Protein AF-A0A833P981-F1 (afdb_monomer_lite)

Secondary structure (DSSP, 8-state):
---PPPGGGEEE-TT--EEEHHHHHHHHHHHHHHH-SS-HHHHHHHHHHHHHHHHHHHHHHHHHHHHHHHHHHHHHHHHHHHHHTSPPHHHHHHHHHHHHHHHHHHHHHHHHHHHHHHHHHHHHHHHHHHHHHHHHHHHHHHHHH--PPPSSSS-EEEETTEEEE------EEEEE-TTS-EEEEEPPTTSEEEEE-TTS-EEEEEP---

Organism: Acinetobacter bereziniae (NCBI:txid106648)

Foldseek 3Di:
DPPPDPQLQWDQDPVRDIDGLVVVLVVQLVVLVVVPPDDDVVSVVSNVVSVVVSVVSSVVSVVVVVVVVVVVVVVVVVVVVVVVPDDDPVNVVVVVVVVVVVVVVVVVVVVVVVVVVVVVVVVVVVVVVVVVVVVVVVVVCVVLQPDDAPPDPFDWDDDPSDTDTDDDDFDWDWDQDPVRDTDTFTADPQRWGWDADPVRDIDTDHDDDD

Structure (mmCIF, N/CA/C/O backbone):
data_AF-A0A833P981-F1
#
_entry.id   AF-A0A833P981-F1
#
loop_
_atom_site.group_PDB
_atom_site.id
_atom_site.type_symbol
_atom_site.label_atom_id
_atom_site.label_alt_id
_atom_site.label_comp_id
_atom_site.label_asym_id
_atom_site.label_entity_id
_atom_site.label_seq_id
_atom_site.pdbx_PDB_ins_code
_atom_site.Cartn_x
_atom_site.Cartn_y
_atom_site.Cartn_z
_atom_site.occupancy
_atom_site.B_iso_or_equiv
_atom_site.auth_seq_id
_atom_site.auth_comp_id
_atom_site.auth_asym_id
_atom_site.auth_atom_id
_atom_site.pdbx_PDB_model_num
ATOM 1 N N . MET A 1 1 ? -46.637 -11.869 45.171 1.00 33.19 1 MET A N 1
ATOM 2 C CA . MET A 1 1 ? -45.780 -10.766 45.649 1.00 33.19 1 MET A CA 1
ATOM 3 C C . MET A 1 1 ? -44.979 -11.290 46.827 1.00 33.19 1 MET A C 1
ATOM 5 O O . MET A 1 1 ? -45.451 -11.247 47.954 1.00 33.19 1 MET A O 1
ATOM 9 N N . THR A 1 2 ? -43.825 -11.894 46.568 1.00 33.88 2 THR A N 1
ATOM 10 C CA . THR A 1 2 ? -42.856 -12.225 47.614 1.00 33.88 2 THR A CA 1
ATOM 11 C C . THR A 1 2 ? -42.210 -10.911 48.027 1.00 33.88 2 THR A C 1
ATOM 13 O O . THR A 1 2 ? -41.453 -10.328 47.255 1.00 33.88 2 THR A O 1
ATOM 16 N N . GLN A 1 3 ? -42.578 -10.382 49.195 1.00 48.59 3 GLN A N 1
ATOM 17 C CA . GLN A 1 3 ? -41.813 -9.295 49.794 1.00 48.59 3 GLN A CA 1
ATOM 18 C C . GLN A 1 3 ? -40.425 -9.864 50.098 1.00 48.59 3 GLN A C 1
ATOM 20 O O . GLN A 1 3 ? -40.262 -10.653 51.026 1.00 48.59 3 GLN A O 1
ATOM 25 N N . GLY A 1 4 ? -39.463 -9.563 49.225 1.00 58.12 4 GLY A N 1
ATOM 26 C CA . GLY A 1 4 ? -38.064 -9.899 49.444 1.00 58.12 4 GLY A CA 1
ATOM 27 C C . GLY A 1 4 ? -37.569 -9.229 50.721 1.00 58.12 4 GLY A C 1
ATOM 28 O O . GLY A 1 4 ? -38.070 -8.174 51.115 1.00 58.12 4 GLY A O 1
ATOM 29 N N . ILE A 1 5 ? -36.599 -9.860 51.375 1.00 60.50 5 ILE A N 1
ATOM 30 C CA . ILE A 1 5 ? -35.932 -9.288 52.543 1.00 60.50 5 ILE A CA 1
ATOM 31 C C . ILE A 1 5 ? -35.352 -7.921 52.126 1.00 60.50 5 ILE A C 1
ATOM 33 O O . ILE A 1 5 ? -34.651 -7.862 51.113 1.00 60.50 5 ILE A O 1
ATOM 37 N N . PRO A 1 6 ? -35.653 -6.821 52.841 1.00 65.12 6 PRO A N 1
ATOM 38 C CA . PRO A 1 6 ? -35.139 -5.499 52.496 1.00 65.12 6 PRO A CA 1
ATOM 39 C C . PRO A 1 6 ? -33.610 -5.495 52.465 1.00 65.12 6 PRO A C 1
ATOM 41 O O . PRO A 1 6 ? -32.983 -6.030 53.373 1.00 65.12 6 PRO A O 1
ATOM 44 N N . SER A 1 7 ? -32.998 -4.829 51.485 1.00 65.19 7 SER A N 1
ATOM 45 C CA . SER A 1 7 ? -31.536 -4.805 51.306 1.00 65.19 7 SER A CA 1
ATOM 46 C C . SER A 1 7 ? -30.772 -4.293 52.534 1.00 65.19 7 SER A C 1
ATOM 48 O O . SER A 1 7 ? -29.635 -4.689 52.756 1.00 65.19 7 SER A O 1
ATOM 50 N N . ARG A 1 8 ? -31.397 -3.452 53.373 1.00 64.62 8 ARG A N 1
ATOM 51 C CA . ARG A 1 8 ? -30.799 -2.984 54.641 1.00 64.62 8 ARG A CA 1
ATOM 52 C C . ARG A 1 8 ? -30.647 -4.095 55.691 1.00 64.62 8 ARG A C 1
ATOM 54 O O . ARG A 1 8 ? -29.887 -3.925 56.632 1.00 64.62 8 ARG A O 1
ATOM 61 N N . ASP A 1 9 ? -31.427 -5.169 55.573 1.00 69.44 9 ASP A N 1
ATOM 62 C CA . ASP A 1 9 ? -31.483 -6.267 56.540 1.00 69.44 9 ASP A CA 1
ATOM 63 C C . ASP A 1 9 ? -30.535 -7.415 56.122 1.00 69.44 9 ASP A C 1
ATOM 65 O O . ASP A 1 9 ? -30.514 -8.463 56.769 1.00 69.44 9 ASP A O 1
ATOM 69 N N . ILE A 1 10 ? -29.763 -7.241 55.040 1.00 74.56 10 ILE A N 1
ATOM 70 C CA . ILE A 1 10 ? -28.843 -8.234 54.474 1.00 74.56 10 ILE A CA 1
ATOM 71 C C . ILE A 1 10 ? -27.406 -7.736 54.637 1.00 74.56 10 ILE A C 1
ATOM 73 O O . ILE A 1 10 ? -27.075 -6.620 54.249 1.00 74.56 10 ILE A O 1
ATOM 77 N N . LEU A 1 11 ? -26.554 -8.597 55.185 1.00 76.25 11 LEU A N 1
ATOM 78 C CA . LEU A 1 11 ? -25.105 -8.442 55.220 1.00 76.25 11 LEU A CA 1
ATOM 79 C C . LEU A 1 11 ? -24.497 -9.365 54.167 1.00 76.25 11 LEU A C 1
ATOM 81 O O . LEU A 1 11 ? -24.870 -10.538 54.088 1.00 76.25 11 LEU A O 1
ATOM 85 N N . VAL A 1 12 ? -23.562 -8.842 53.379 1.00 74.12 12 VAL A N 1
ATOM 86 C CA . VAL A 1 12 ? -22.801 -9.621 52.398 1.00 74.12 12 VAL A CA 1
ATOM 87 C C . VAL A 1 12 ? -21.343 -9.629 52.828 1.00 74.12 12 VAL A C 1
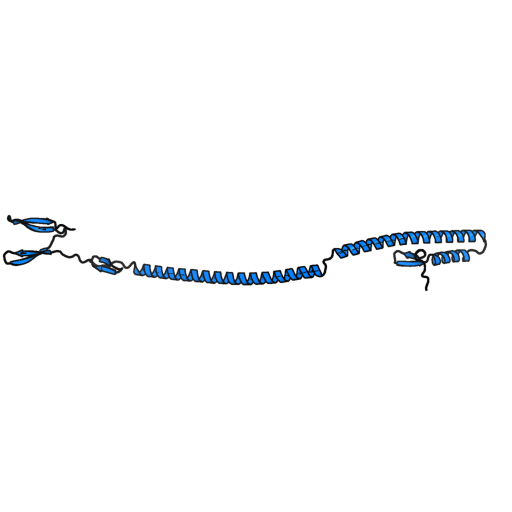ATOM 89 O O . VAL A 1 12 ? -20.738 -8.569 52.993 1.00 74.12 12 VAL A O 1
ATOM 92 N N . ASP A 1 13 ? -20.785 -10.815 53.064 1.00 72.31 13 ASP A N 1
ATOM 93 C CA . ASP A 1 13 ? -19.378 -10.943 53.435 1.00 72.31 13 ASP A CA 1
ATOM 94 C C . ASP A 1 13 ? -18.441 -10.783 52.219 1.00 72.31 13 ASP A C 1
ATOM 96 O O . ASP A 1 13 ? -18.862 -10.717 51.063 1.00 72.31 13 ASP A O 1
ATOM 100 N N . LYS A 1 14 ? -17.130 -10.760 52.479 1.00 68.94 14 LYS A N 1
ATOM 101 C CA . LYS A 1 14 ? -16.086 -10.614 51.446 1.00 68.94 14 LYS A CA 1
ATOM 102 C C . LYS A 1 14 ? -16.052 -11.767 50.431 1.00 68.94 14 LYS A C 1
ATOM 104 O O . LYS A 1 14 ? -15.428 -11.630 49.385 1.00 68.94 14 LYS A O 1
ATOM 109 N N . ASN A 1 15 ? -16.692 -12.891 50.747 1.00 76.31 15 ASN A N 1
ATOM 110 C CA . ASN A 1 15 ? -16.795 -14.078 49.905 1.00 76.31 15 ASN A CA 1
ATOM 111 C C . ASN A 1 15 ? -18.153 -14.153 49.178 1.00 76.31 15 ASN A C 1
ATOM 113 O O . ASN A 1 15 ? -18.419 -15.136 48.486 1.00 76.31 15 ASN A O 1
ATOM 117 N N . GLY A 1 16 ? -19.018 -13.143 49.333 1.00 69.19 16 GLY A N 1
ATOM 118 C CA . GLY A 1 16 ? -20.346 -13.084 48.725 1.00 69.19 16 GLY A CA 1
ATOM 119 C C . GLY A 1 16 ? -21.435 -13.857 49.477 1.00 69.19 16 GLY A C 1
ATOM 120 O O . GLY A 1 16 ? -22.526 -14.042 48.938 1.00 69.19 16 GLY A O 1
ATOM 121 N N . GLN A 1 17 ? -21.182 -14.326 50.702 1.00 79.25 17 GLN A N 1
ATOM 122 C CA . GLN A 1 17 ? -22.201 -14.991 51.512 1.00 79.25 17 GLN A CA 1
ATOM 123 C C . GLN A 1 17 ? -23.191 -13.973 52.077 1.00 79.25 17 GLN A C 1
ATOM 125 O O . GLN A 1 17 ? -22.808 -13.021 52.755 1.00 79.25 17 GLN A O 1
ATOM 130 N N . MET A 1 18 ? -24.480 -14.206 51.821 1.00 75.38 18 MET A N 1
ATOM 131 C CA . MET A 1 18 ? -25.571 -13.373 52.323 1.00 75.38 18 MET A CA 1
ATOM 132 C C . MET A 1 18 ? -26.085 -13.908 53.657 1.00 75.38 18 MET A C 1
ATOM 134 O O . MET A 1 18 ? -26.552 -15.043 53.739 1.00 75.38 18 MET A O 1
ATOM 138 N N . THR A 1 19 ? -26.058 -13.071 54.690 1.00 79.62 19 THR A N 1
ATOM 139 C CA . THR A 1 19 ? -26.657 -13.362 55.998 1.00 79.62 19 THR A CA 1
ATOM 140 C C . THR A 1 19 ? -27.680 -12.291 56.339 1.00 79.62 19 THR A C 1
ATOM 142 O O . THR A 1 19 ? -27.434 -11.101 56.163 1.00 79.62 19 THR A O 1
ATOM 145 N N . THR A 1 20 ? -28.847 -12.692 56.835 1.00 81.88 20 THR A N 1
ATOM 146 C CA . THR A 1 20 ? -29.885 -11.739 57.242 1.00 81.88 20 THR A CA 1
ATOM 147 C C . THR A 1 20 ? -29.681 -11.319 58.694 1.00 81.88 20 THR A C 1
ATOM 149 O O . THR A 1 20 ? -29.527 -12.168 59.570 1.00 81.88 20 THR A O 1
ATOM 152 N N . ILE A 1 21 ? -29.765 -10.021 58.980 1.00 81.56 21 ILE A N 1
ATOM 153 C CA . ILE A 1 21 ? -29.665 -9.466 60.340 1.00 81.56 21 ILE A CA 1
ATOM 154 C C . ILE A 1 21 ? -30.724 -10.084 61.269 1.00 81.56 21 ILE A C 1
ATOM 156 O O . ILE A 1 21 ? -30.442 -10.342 62.437 1.00 81.56 21 ILE A O 1
ATOM 160 N N . TRP A 1 22 ? -31.903 -10.434 60.740 1.00 75.69 22 TRP A N 1
ATOM 161 C CA . TRP A 1 22 ? -32.933 -11.186 61.466 1.00 75.69 22 TRP A CA 1
ATOM 162 C C . TRP A 1 22 ? -32.463 -12.563 61.947 1.00 75.69 22 TRP A C 1
ATOM 164 O O . TRP A 1 22 ? -32.765 -12.932 63.077 1.00 75.69 22 TRP A O 1
ATOM 174 N N . LEU A 1 23 ? -31.703 -13.310 61.138 1.00 79.62 23 LEU A N 1
ATOM 175 C CA . LEU A 1 23 ? -31.160 -14.613 61.546 1.00 79.62 23 LEU A CA 1
ATOM 176 C C . LEU A 1 23 ? -30.177 -14.453 62.712 1.00 79.62 23 LEU A C 1
ATOM 178 O O . LEU A 1 23 ? -30.270 -15.195 63.686 1.00 79.62 23 LEU A O 1
ATOM 182 N N . ILE A 1 24 ? -29.311 -13.436 62.655 1.00 80.31 24 ILE A N 1
ATOM 183 C CA . ILE A 1 24 ? -28.360 -13.110 63.730 1.00 80.31 24 ILE A CA 1
ATOM 184 C C . ILE A 1 24 ? -29.109 -12.699 65.007 1.00 80.31 24 ILE A C 1
ATOM 186 O O . ILE A 1 24 ? -28.803 -13.176 66.099 1.00 80.31 24 ILE A O 1
ATOM 190 N N . PHE A 1 25 ? -30.130 -11.849 64.877 1.00 82.06 25 PHE A N 1
ATOM 191 C CA . PHE A 1 25 ? -30.972 -11.409 65.989 1.00 82.06 25 PHE A CA 1
ATOM 192 C C . PHE A 1 25 ? -31.698 -12.579 66.669 1.00 82.06 25 PHE A C 1
ATOM 194 O O . PHE A 1 25 ? -31.633 -12.713 67.890 1.00 82.06 25 PHE A O 1
ATOM 201 N N . PHE A 1 26 ? -32.351 -13.456 65.897 1.00 78.44 26 PHE A N 1
ATOM 202 C CA . PHE A 1 26 ? -33.055 -14.618 66.446 1.00 78.44 26 PHE A CA 1
ATOM 203 C C . PHE A 1 26 ? -32.107 -15.645 67.067 1.00 78.44 26 PHE A C 1
ATOM 205 O O . PHE A 1 26 ? -32.456 -16.241 68.083 1.00 78.44 26 PHE A O 1
ATOM 212 N N . GLN A 1 27 ? -30.907 -15.825 66.513 1.00 78.81 27 GLN A N 1
ATOM 213 C CA . GLN A 1 27 ? -29.896 -16.710 67.086 1.00 78.81 27 GLN A CA 1
ATOM 214 C C . GLN A 1 27 ? -29.425 -16.219 68.464 1.00 78.81 27 GLN A C 1
ATOM 216 O O . GLN A 1 27 ? -29.381 -17.011 69.405 1.00 78.81 27 GLN A O 1
ATOM 221 N N . HIS A 1 28 ? -29.154 -14.918 68.610 1.00 80.44 28 HIS A N 1
ATOM 222 C CA . HIS A 1 28 ? -28.794 -14.325 69.903 1.00 80.44 28 HIS A CA 1
ATOM 223 C C . HIS A 1 28 ? -29.966 -14.297 70.895 1.00 80.44 28 HIS A C 1
ATOM 225 O O . HIS A 1 28 ? -29.784 -14.527 72.089 1.00 80.44 28 HIS A O 1
ATOM 231 N N . LEU A 1 29 ? -31.193 -14.054 70.426 1.00 79.00 29 LEU A N 1
ATOM 232 C CA . LEU A 1 29 ? -32.381 -14.165 71.276 1.00 79.00 29 LEU A CA 1
ATOM 233 C C . LEU A 1 29 ? -32.566 -15.584 71.816 1.00 79.00 29 LEU A C 1
ATOM 235 O O . LEU A 1 29 ? -32.900 -15.758 72.987 1.00 79.00 29 LEU A O 1
ATOM 239 N N . TYR A 1 30 ? -32.358 -16.592 70.968 1.00 76.38 30 TYR A N 1
ATOM 240 C CA . TYR A 1 30 ? -32.499 -17.988 71.356 1.00 76.38 30 TYR A CA 1
ATOM 241 C C . TYR A 1 30 ? -31.456 -18.396 72.404 1.00 76.38 30 TYR A C 1
ATOM 243 O O . TYR A 1 30 ? -31.816 -19.086 73.354 1.00 76.38 30 TYR A O 1
ATOM 251 N N . SER A 1 31 ? -30.207 -17.922 72.290 1.00 74.31 31 SER A N 1
ATOM 252 C CA . SER A 1 31 ? -29.178 -18.183 73.309 1.00 74.31 31 SER A CA 1
ATOM 253 C C . SER A 1 31 ? -29.513 -17.540 74.658 1.00 74.31 31 SER A C 1
ATOM 255 O O . SER A 1 31 ? -29.357 -18.168 75.699 1.00 74.31 31 SER A O 1
ATOM 257 N N . VAL A 1 32 ? -30.054 -16.316 74.657 1.00 76.69 32 VAL A N 1
ATOM 258 C CA . VAL A 1 32 ? -30.514 -15.665 75.898 1.00 76.69 32 VAL A CA 1
ATOM 259 C C . VAL A 1 32 ? -31.691 -16.418 76.516 1.00 76.69 32 VAL A C 1
ATOM 261 O O . VAL A 1 32 ? -31.736 -16.611 77.730 1.00 76.69 32 VAL A O 1
ATOM 264 N N . TYR A 1 33 ? -32.633 -16.888 75.695 1.00 69.12 33 TYR A N 1
ATOM 265 C CA . TYR A 1 33 ? -33.764 -17.679 76.172 1.00 69.12 33 TYR A CA 1
ATOM 266 C C . TYR A 1 33 ? -33.314 -19.012 76.791 1.00 69.12 33 TYR A C 1
ATOM 268 O O . TYR A 1 33 ? -33.783 -19.352 77.878 1.00 69.12 33 TYR A O 1
ATOM 276 N N . SER A 1 34 ? -32.373 -19.731 76.164 1.00 65.81 34 SER A N 1
ATOM 277 C CA . SER A 1 34 ? -31.853 -21.000 76.697 1.00 65.81 34 SER A CA 1
ATOM 278 C C . SER A 1 34 ? -31.117 -20.853 78.032 1.00 65.81 34 SER A C 1
ATOM 280 O O . SER A 1 34 ? -31.143 -21.786 78.833 1.00 65.81 34 SER A O 1
ATOM 282 N N . ASP A 1 35 ? -30.529 -19.685 78.302 1.00 66.56 35 ASP A N 1
ATOM 283 C CA . ASP A 1 35 ? -29.768 -19.412 79.530 1.00 66.56 35 ASP A CA 1
ATOM 284 C C . ASP A 1 35 ? -30.644 -18.839 80.674 1.00 66.56 35 ASP A C 1
ATOM 286 O O . ASP A 1 35 ? -30.259 -18.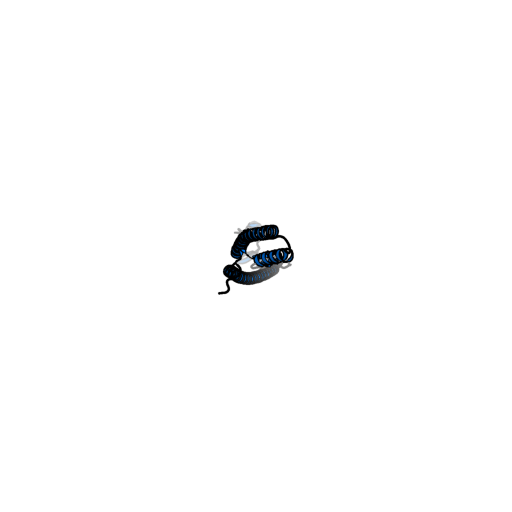855 81.847 1.00 66.56 35 ASP A O 1
ATOM 290 N N . SER A 1 36 ? -31.859 -18.364 80.371 1.00 60.12 36 SER A N 1
ATOM 291 C CA . SER A 1 36 ? -32.708 -17.540 81.257 1.00 60.12 36 SER A CA 1
ATOM 292 C C . SER A 1 36 ? -33.556 -18.287 82.306 1.00 60.12 36 SER A C 1
ATOM 294 O O . SER A 1 36 ? -34.718 -17.957 82.536 1.00 60.12 36 SER A O 1
ATOM 296 N N . SER A 1 37 ? -33.001 -19.275 83.012 1.00 56.91 37 SER A N 1
ATOM 297 C CA . SER A 1 37 ? -33.794 -20.054 83.983 1.00 56.91 37 SER A CA 1
ATOM 298 C C . SER A 1 37 ? -34.133 -19.349 85.316 1.00 56.91 37 SER A C 1
ATOM 300 O O . SER A 1 37 ? -34.933 -19.908 86.066 1.00 56.91 37 SER A O 1
ATOM 302 N N . GLN A 1 38 ? -33.582 -18.163 85.658 1.00 55.81 38 GLN A N 1
ATOM 303 C CA . GLN A 1 38 ? -33.716 -17.629 87.037 1.00 55.81 38 GLN A CA 1
ATOM 304 C C . GLN A 1 38 ? -33.846 -16.100 87.281 1.00 55.81 38 GLN A C 1
ATOM 306 O O . GLN A 1 38 ? -34.032 -15.741 88.440 1.00 55.81 38 GLN A O 1
ATOM 311 N N . ASN A 1 39 ? -33.829 -15.173 86.303 1.00 59.97 39 ASN A N 1
ATOM 312 C CA . ASN A 1 39 ? -34.018 -13.735 86.626 1.00 59.97 39 ASN A CA 1
ATOM 313 C C . ASN A 1 39 ? -34.551 -12.866 85.464 1.00 59.97 39 ASN A C 1
ATOM 315 O O . ASN A 1 39 ? -33.833 -12.555 84.519 1.00 59.97 39 ASN A O 1
ATOM 319 N N . ASN A 1 40 ? -35.800 -12.393 85.567 1.00 67.19 40 ASN A N 1
ATOM 320 C CA . ASN A 1 40 ? -36.500 -11.683 84.479 1.00 67.19 40 ASN A CA 1
ATOM 321 C C . ASN A 1 40 ? -35.920 -10.296 84.120 1.00 67.19 40 ASN A C 1
ATOM 323 O O . ASN A 1 40 ? -36.118 -9.825 83.000 1.00 67.19 40 ASN A O 1
ATOM 327 N N . ALA A 1 41 ? -35.237 -9.617 85.049 1.00 71.12 41 ALA A N 1
ATOM 328 C CA . ALA A 1 41 ? -34.689 -8.276 84.813 1.00 71.12 41 ALA A CA 1
ATOM 329 C C . ALA A 1 41 ? -33.411 -8.302 83.954 1.00 71.12 41 ALA A C 1
ATOM 331 O O . ALA A 1 41 ? -33.273 -7.497 83.032 1.00 71.12 41 ALA A O 1
ATOM 332 N N . ASP A 1 42 ? -32.522 -9.265 84.209 1.00 75.00 42 ASP A N 1
ATOM 333 C CA . ASP A 1 42 ? -31.259 -9.421 83.479 1.00 75.00 42 ASP A CA 1
ATOM 334 C C . ASP A 1 42 ? -31.508 -9.906 82.044 1.00 75.00 42 ASP A C 1
ATOM 336 O O . ASP A 1 42 ? -30.916 -9.394 81.094 1.00 75.00 42 ASP A O 1
ATOM 340 N N . THR A 1 43 ? -32.471 -10.816 81.857 1.00 74.38 43 THR A N 1
ATOM 341 C CA . THR A 1 43 ? -32.906 -11.273 80.528 1.00 74.38 43 THR A CA 1
ATOM 342 C C . THR A 1 43 ? -33.467 -10.122 79.687 1.00 74.38 43 THR A C 1
ATOM 344 O O . THR A 1 43 ? -33.139 -10.000 78.509 1.00 74.38 43 THR A O 1
ATOM 347 N N . LEU A 1 44 ? -34.266 -9.223 80.278 1.00 75.06 44 LEU A N 1
ATOM 348 C CA . LEU A 1 44 ? -34.805 -8.059 79.565 1.00 75.06 44 LEU A CA 1
ATOM 349 C C . LEU A 1 44 ? -33.700 -7.073 79.143 1.00 75.06 44 LEU A C 1
ATOM 351 O O . LEU A 1 44 ? -33.770 -6.503 78.051 1.00 75.06 44 LEU A O 1
ATOM 355 N N . ALA A 1 45 ? -32.675 -6.885 79.980 1.00 79.31 45 ALA A N 1
ATOM 356 C CA . ALA A 1 45 ? -31.519 -6.055 79.651 1.00 79.31 45 ALA A CA 1
ATOM 357 C C . ALA A 1 45 ? -30.712 -6.638 78.475 1.00 79.31 45 ALA A C 1
ATOM 359 O O . ALA A 1 45 ? -30.399 -5.905 77.536 1.00 79.31 45 ALA A O 1
ATOM 360 N N . GLN A 1 46 ? -30.470 -7.954 78.471 1.00 81.06 46 GLN A N 1
ATOM 361 C CA . GLN A 1 46 ? -29.772 -8.652 77.382 1.00 81.06 46 GLN A CA 1
ATOM 362 C C . GLN A 1 46 ? -30.553 -8.596 76.061 1.00 81.06 46 GLN A C 1
ATOM 364 O O . GLN A 1 46 ? -29.986 -8.301 75.011 1.00 81.06 46 GLN A O 1
ATOM 369 N N . ILE A 1 47 ? -31.877 -8.790 76.100 1.00 78.31 47 ILE A N 1
ATOM 370 C CA . ILE A 1 47 ? -32.743 -8.653 74.916 1.00 78.31 47 ILE A CA 1
ATOM 371 C C . ILE A 1 47 ? -32.654 -7.235 74.333 1.00 78.31 47 ILE A C 1
ATOM 373 O O . ILE A 1 47 ? -32.586 -7.062 73.113 1.00 78.31 47 ILE A O 1
ATOM 377 N N . LYS A 1 48 ? -32.630 -6.209 75.192 1.00 80.31 48 LYS A N 1
ATOM 378 C CA . LYS A 1 48 ? -32.493 -4.812 74.761 1.00 80.31 48 LYS A CA 1
ATOM 379 C C . LYS A 1 48 ? -31.132 -4.548 74.112 1.00 80.31 48 LYS A C 1
ATOM 381 O O . LYS A 1 48 ? -31.064 -3.819 73.125 1.00 80.31 48 LYS A O 1
ATOM 386 N N . GLU A 1 49 ? -30.067 -5.141 74.638 1.00 86.69 49 GLU A N 1
ATOM 387 C CA . GLU A 1 49 ? -28.727 -5.042 74.059 1.00 86.69 49 GLU A CA 1
ATOM 388 C C . GLU A 1 49 ? -28.656 -5.699 72.674 1.00 86.69 49 GLU A C 1
ATOM 390 O O . GLU A 1 49 ? -28.202 -5.063 71.724 1.00 86.69 49 GLU A O 1
ATOM 395 N N . ILE A 1 50 ? -29.213 -6.903 72.522 1.00 82.94 50 ILE A N 1
ATOM 396 C CA . ILE A 1 50 ? -29.298 -7.610 71.235 1.00 82.94 50 ILE A CA 1
ATOM 397 C C . ILE A 1 50 ? -30.096 -6.797 70.205 1.00 82.94 50 ILE A C 1
ATOM 399 O O . ILE A 1 50 ? -29.693 -6.688 69.045 1.00 82.94 50 ILE A O 1
ATOM 403 N N . ALA A 1 51 ? -31.209 -6.182 70.615 1.00 77.06 51 ALA A N 1
ATOM 404 C CA . ALA A 1 51 ? -31.996 -5.315 69.738 1.00 77.06 51 ALA A CA 1
ATOM 405 C C . ALA A 1 51 ? -31.209 -4.070 69.295 1.00 77.06 51 ALA A C 1
ATOM 407 O O . ALA A 1 51 ? -31.242 -3.707 68.119 1.00 77.06 51 ALA A O 1
ATOM 408 N N . ASN A 1 52 ? -30.460 -3.442 70.206 1.00 84.62 52 ASN A N 1
ATOM 409 C CA . ASN A 1 52 ? -29.603 -2.304 69.870 1.00 84.62 52 ASN A CA 1
ATOM 410 C C . ASN A 1 52 ? -28.481 -2.707 68.900 1.00 84.62 52 ASN A C 1
ATOM 412 O O . ASN A 1 52 ? -28.243 -2.002 67.922 1.00 84.62 52 ASN A O 1
ATOM 416 N N . GLN A 1 53 ? -27.838 -3.857 69.122 1.00 87.94 53 GLN A N 1
ATOM 417 C CA . GLN A 1 53 ? -26.816 -4.394 68.217 1.00 87.94 53 GLN A CA 1
ATOM 418 C C . GLN A 1 53 ? -27.387 -4.671 66.820 1.00 87.94 53 GLN A C 1
ATOM 420 O O . GLN A 1 53 ? -26.768 -4.310 65.821 1.00 87.94 53 GLN A O 1
ATOM 425 N N . ALA A 1 54 ? -28.589 -5.250 66.729 1.00 79.94 54 ALA A N 1
ATOM 426 C CA . ALA A 1 54 ? -29.258 -5.486 65.450 1.00 79.94 54 ALA A CA 1
ATOM 427 C C . ALA A 1 54 ? -29.570 -4.184 64.691 1.00 79.94 54 ALA A C 1
ATOM 429 O O . ALA A 1 54 ? -29.395 -4.126 63.473 1.00 79.94 54 ALA A O 1
ATOM 430 N N . ILE A 1 55 ? -29.981 -3.125 65.398 1.00 84.12 55 ILE A N 1
ATOM 431 C CA . ILE A 1 55 ? -30.225 -1.805 64.797 1.00 84.12 55 ILE A CA 1
ATOM 432 C C . ILE A 1 55 ? -28.927 -1.191 64.262 1.00 84.12 55 ILE A C 1
ATOM 434 O O . ILE A 1 55 ? -28.925 -0.657 63.151 1.00 84.12 55 ILE A O 1
ATOM 438 N N . GLU A 1 56 ? -27.827 -1.274 65.012 1.00 88.31 56 GLU A N 1
ATOM 439 C CA . GLU A 1 56 ? -26.531 -0.764 64.550 1.00 88.31 56 GLU A CA 1
ATOM 440 C C . GLU A 1 56 ? -25.997 -1.553 63.350 1.00 88.31 56 GLU A C 1
ATOM 442 O O . GLU A 1 56 ? -25.574 -0.945 62.367 1.00 88.31 56 GLU A O 1
ATOM 447 N N . MET A 1 57 ? -26.132 -2.885 63.346 1.00 86.19 57 MET A N 1
ATOM 448 C CA . MET A 1 57 ? -25.797 -3.703 62.173 1.00 86.19 57 MET A CA 1
ATOM 449 C C . MET A 1 57 ? -26.616 -3.302 60.939 1.00 86.19 57 MET A C 1
ATOM 451 O O . MET A 1 57 ? -26.058 -3.192 59.851 1.00 86.19 57 MET A O 1
ATOM 455 N N . ALA A 1 58 ? -27.914 -3.019 61.091 1.00 81.56 58 ALA A N 1
ATOM 456 C CA . ALA A 1 58 ? -28.757 -2.558 59.984 1.00 81.56 58 ALA A CA 1
ATOM 457 C C . ALA A 1 58 ? -28.359 -1.165 59.465 1.00 81.56 58 ALA A C 1
ATOM 459 O O . ALA A 1 58 ? -28.429 -0.901 58.262 1.00 81.56 58 ALA A O 1
ATOM 460 N N . ARG A 1 59 ? -27.921 -0.258 60.350 1.00 86.25 59 ARG A N 1
ATOM 461 C CA . ARG A 1 59 ? -27.384 1.052 59.944 1.00 86.25 59 ARG A CA 1
ATOM 462 C C . ARG A 1 59 ? -26.071 0.908 59.189 1.00 86.25 59 ARG A C 1
ATOM 464 O O . ARG A 1 59 ? -25.907 1.546 58.153 1.00 86.25 59 ARG A O 1
ATOM 471 N N . GLN A 1 60 ? -25.169 0.067 59.685 1.00 88.25 60 GLN A N 1
ATOM 472 C CA . GLN A 1 60 ? -23.891 -0.189 59.036 1.00 88.25 60 GLN A CA 1
ATOM 473 C C . GLN A 1 60 ? -24.089 -0.832 57.660 1.00 88.25 60 GLN A C 1
ATOM 475 O O . GLN A 1 60 ? -23.591 -0.297 56.677 1.00 88.25 60 GLN A O 1
ATOM 480 N N . ALA A 1 61 ? -24.925 -1.871 57.564 1.00 83.19 61 ALA A N 1
ATOM 481 C CA . ALA A 1 61 ? -25.278 -2.510 56.296 1.00 83.19 61 ALA A CA 1
ATOM 482 C C . ALA A 1 61 ? -25.840 -1.508 55.279 1.00 83.19 61 ALA A C 1
ATOM 484 O O . ALA A 1 61 ? -25.503 -1.544 54.098 1.00 83.19 61 ALA A O 1
ATOM 485 N N . LYS A 1 62 ? -26.685 -0.573 55.732 1.00 86.19 62 LYS A N 1
ATOM 486 C CA . LYS A 1 62 ? -27.206 0.492 54.873 1.00 86.19 62 LYS A CA 1
ATOM 487 C C . LYS A 1 62 ? -26.087 1.399 54.344 1.00 86.19 62 LYS A C 1
ATOM 489 O O . LYS A 1 62 ? -26.055 1.656 53.145 1.00 86.19 62 LYS A O 1
ATOM 494 N N . ASN A 1 63 ? -25.198 1.876 55.213 1.00 87.81 63 ASN A N 1
ATOM 495 C CA . ASN A 1 63 ? -24.100 2.760 54.814 1.00 87.81 63 ASN A CA 1
ATOM 496 C C . ASN A 1 63 ? -23.120 2.056 53.863 1.00 87.81 63 ASN A C 1
ATOM 498 O O . ASN A 1 63 ? -22.699 2.650 52.873 1.00 87.81 63 ASN A O 1
ATOM 502 N N . ASP A 1 64 ? -22.801 0.790 54.136 1.00 86.31 64 ASP A N 1
ATOM 503 C CA . ASP A 1 64 ? -21.914 -0.022 53.301 1.00 86.31 64 ASP A CA 1
ATOM 504 C C . ASP A 1 64 ? -22.538 -0.264 51.920 1.00 86.31 64 ASP A C 1
ATOM 506 O O . ASP A 1 64 ? -21.868 -0.084 50.906 1.00 86.31 64 ASP A O 1
ATOM 510 N N . ASN A 1 65 ? -23.840 -0.564 51.855 1.00 85.31 65 ASN A N 1
ATOM 511 C CA . ASN A 1 65 ? -24.566 -0.690 50.588 1.00 85.31 65 ASN A CA 1
ATOM 512 C C . ASN A 1 65 ? -24.582 0.629 49.794 1.00 85.31 65 ASN A C 1
ATOM 514 O O . ASN A 1 65 ? -24.405 0.620 48.578 1.00 85.31 65 ASN A O 1
ATOM 518 N N . GLU A 1 66 ? -24.777 1.774 50.457 1.00 88.19 66 GLU A N 1
ATOM 519 C CA . GLU A 1 66 ? -24.707 3.088 49.803 1.00 88.19 66 GLU A CA 1
ATOM 520 C C . GLU A 1 66 ? -23.294 3.395 49.273 1.00 88.19 66 GLU A C 1
ATOM 522 O O . GLU A 1 66 ? -23.155 4.006 48.212 1.00 88.19 66 GLU A O 1
ATOM 527 N N . ALA A 1 67 ? -22.243 2.970 49.981 1.00 88.81 67 ALA A N 1
ATOM 528 C CA . ALA A 1 67 ? -20.860 3.108 49.529 1.00 88.81 67 ALA A CA 1
ATOM 529 C C . ALA A 1 67 ? -20.555 2.191 48.333 1.00 88.81 67 ALA A C 1
ATOM 531 O O . ALA A 1 67 ? -20.033 2.663 47.324 1.00 88.81 67 ALA A O 1
ATOM 532 N N . GLN A 1 68 ? -20.953 0.919 48.404 1.00 87.25 68 GLN A N 1
ATOM 533 C CA . GLN A 1 68 ? -20.807 -0.044 47.308 1.00 87.25 68 GLN A CA 1
ATOM 534 C C . GLN A 1 68 ? -21.548 0.408 46.049 1.00 87.25 68 GLN A C 1
ATOM 536 O O . GLN A 1 68 ? -21.013 0.290 44.950 1.00 87.25 68 GLN A O 1
ATOM 541 N N . GLN A 1 69 ? -22.746 0.986 46.187 1.00 88.50 69 GLN A N 1
ATOM 542 C CA . GLN A 1 69 ? -23.476 1.520 45.039 1.00 88.50 69 GLN A CA 1
ATOM 543 C C . GLN A 1 69 ? -22.693 2.641 44.342 1.00 88.50 69 GLN A C 1
ATOM 545 O O . GLN A 1 69 ? -22.605 2.647 43.118 1.00 88.50 69 GLN A O 1
ATOM 550 N N . LYS A 1 70 ? -22.052 3.540 45.100 1.00 93.75 70 LYS A N 1
ATOM 551 C CA . LYS A 1 70 ? -21.196 4.588 44.517 1.00 93.75 70 LYS A CA 1
ATOM 552 C C . LYS A 1 70 ? -19.983 4.015 43.786 1.00 93.75 70 LYS A C 1
ATOM 554 O O . LYS A 1 70 ? -19.588 4.558 42.759 1.00 93.75 70 LYS A O 1
ATOM 559 N N . GLU A 1 71 ? -19.383 2.944 44.303 1.00 92.88 71 GLU A N 1
ATOM 560 C CA . GLU A 1 71 ? -18.278 2.256 43.623 1.00 92.88 71 GLU A CA 1
ATOM 561 C C . GLU A 1 71 ? -18.740 1.590 42.320 1.00 92.88 71 GLU A C 1
ATOM 563 O O . GLU A 1 71 ? -18.053 1.699 41.305 1.00 92.88 71 GLU A O 1
ATOM 568 N N . ILE A 1 72 ? -19.920 0.959 42.320 1.00 91.25 72 ILE A N 1
ATOM 569 C CA . ILE A 1 72 ? -20.537 0.380 41.118 1.00 91.25 72 ILE A CA 1
ATOM 570 C C . ILE A 1 72 ? -20.791 1.465 40.068 1.00 91.25 72 ILE A C 1
ATOM 572 O O . ILE A 1 72 ? -20.433 1.272 38.906 1.00 91.25 72 ILE A O 1
ATOM 576 N N . ASP A 1 73 ? -21.353 2.605 40.469 1.00 94.88 73 ASP A N 1
ATOM 577 C CA . ASP A 1 73 ? -21.624 3.724 39.563 1.00 94.88 73 ASP A CA 1
ATOM 578 C C . ASP A 1 73 ? -20.314 4.272 38.961 1.00 94.88 73 ASP A C 1
ATOM 580 O O . ASP A 1 73 ? -20.211 4.468 37.750 1.00 94.88 73 ASP A O 1
ATOM 584 N N . ALA A 1 74 ? -19.263 4.423 39.776 1.00 95.19 74 ALA A N 1
ATOM 585 C CA . ALA A 1 74 ? -17.948 4.862 39.305 1.00 95.19 74 ALA A CA 1
ATOM 586 C C . ALA A 1 74 ? -17.300 3.863 38.328 1.00 95.19 74 ALA A C 1
ATOM 588 O O . ALA A 1 74 ? -16.715 4.267 37.320 1.00 95.19 74 ALA A O 1
ATOM 589 N N . LEU A 1 75 ? -17.403 2.557 38.598 1.00 94.69 75 LEU A N 1
ATOM 590 C CA . LEU A 1 75 ? -16.931 1.513 37.685 1.00 94.69 75 LEU A CA 1
ATOM 591 C C . LEU A 1 75 ? -17.720 1.521 36.373 1.00 94.69 75 LEU A C 1
ATOM 593 O O . LEU A 1 75 ? -17.130 1.375 35.303 1.00 94.69 75 LEU A O 1
ATOM 597 N N . TYR A 1 76 ? -19.035 1.725 36.437 1.00 93.00 76 TYR A N 1
ATOM 598 C CA . TYR A 1 76 ? -19.886 1.826 35.257 1.00 93.00 76 TYR A CA 1
ATOM 599 C C . TYR A 1 76 ? -19.484 3.008 34.364 1.00 93.00 76 TYR A C 1
ATOM 601 O O . TYR A 1 76 ? -19.345 2.845 33.147 1.00 93.00 76 TYR A O 1
ATOM 609 N N . ASP A 1 77 ? -19.206 4.169 34.959 1.00 92.19 77 ASP A N 1
ATOM 610 C CA . ASP A 1 77 ? -18.706 5.341 34.237 1.00 92.19 77 ASP A CA 1
ATOM 611 C C . ASP A 1 77 ? -17.329 5.082 33.611 1.00 92.19 77 ASP A C 1
ATOM 613 O O . ASP A 1 77 ? -17.090 5.445 32.456 1.00 92.19 77 ASP A O 1
ATOM 617 N N . GLN A 1 78 ? -16.418 4.419 34.331 1.00 91.88 78 GLN A N 1
ATOM 618 C CA . GLN A 1 78 ? -15.107 4.040 33.793 1.00 91.88 78 GLN A CA 1
ATOM 619 C C . GLN A 1 78 ? -15.232 3.088 32.599 1.00 91.88 78 GLN A C 1
ATOM 621 O O . GLN A 1 78 ? -14.582 3.308 31.576 1.00 91.88 78 GLN A O 1
ATOM 626 N N . ILE A 1 79 ? -16.087 2.067 32.699 1.00 87.88 79 ILE A N 1
ATOM 627 C CA . ILE A 1 79 ? -16.343 1.102 31.621 1.00 87.88 79 ILE A CA 1
ATOM 628 C C . ILE A 1 79 ? -16.958 1.808 30.410 1.00 87.88 79 ILE A C 1
ATOM 630 O O . ILE A 1 79 ? -16.512 1.595 29.283 1.00 87.88 79 ILE A O 1
ATOM 634 N N . THR A 1 80 ? -17.939 2.682 30.630 1.00 85.94 80 THR A N 1
ATOM 635 C CA . THR A 1 80 ? -18.619 3.417 29.556 1.00 85.94 80 THR A CA 1
ATOM 636 C C . THR A 1 80 ? -17.657 4.362 28.836 1.00 85.94 80 THR A C 1
ATOM 638 O O . THR A 1 80 ? -17.579 4.359 27.607 1.00 85.94 80 THR A O 1
ATOM 641 N N . ASN A 1 81 ? -16.857 5.125 29.584 1.00 83.50 81 ASN A N 1
ATOM 642 C CA . ASN A 1 81 ? -15.862 6.029 29.009 1.00 83.50 81 ASN A CA 1
ATOM 643 C C . ASN A 1 81 ? -14.745 5.276 28.275 1.00 83.50 81 ASN A C 1
ATOM 645 O O . ASN A 1 81 ? -14.330 5.702 27.199 1.00 83.50 81 ASN A O 1
ATOM 649 N N . ALA A 1 82 ? -14.285 4.140 28.808 1.00 81.75 82 ALA A N 1
ATOM 650 C CA . ALA A 1 82 ? -13.337 3.276 28.110 1.00 81.75 82 ALA A CA 1
ATOM 651 C C . ALA A 1 82 ? -13.942 2.714 26.814 1.00 81.75 82 ALA A C 1
ATOM 653 O O . ALA A 1 82 ? -13.268 2.694 25.786 1.00 81.75 82 ALA A O 1
ATOM 654 N N . SER A 1 83 ? -15.224 2.331 26.839 1.00 79.88 83 SER A N 1
ATOM 655 C CA . SER A 1 83 ? -15.931 1.809 25.669 1.00 79.88 83 SER A CA 1
ATOM 656 C C . SER A 1 83 ? -16.021 2.823 24.525 1.00 79.88 83 SER A C 1
ATOM 658 O O . SER A 1 83 ? -15.908 2.440 23.363 1.00 79.88 83 SER A O 1
ATOM 660 N N . ASN A 1 84 ? -16.192 4.109 24.842 1.00 77.75 84 ASN A N 1
ATOM 661 C CA . ASN A 1 84 ? -16.269 5.189 23.851 1.00 77.75 84 ASN A CA 1
ATOM 662 C C . ASN A 1 84 ? -14.933 5.469 23.143 1.00 77.75 84 ASN A C 1
ATOM 664 O O . ASN A 1 84 ? -14.923 6.103 22.092 1.00 77.75 84 ASN A O 1
ATOM 668 N N . ASN A 1 85 ? -13.814 5.000 23.703 1.00 77.81 85 ASN A N 1
ATOM 669 C CA . ASN A 1 85 ? -12.482 5.175 23.122 1.00 77.81 85 ASN A CA 1
ATOM 670 C C . ASN A 1 85 ? -12.076 4.030 22.182 1.00 77.81 85 ASN A C 1
ATOM 672 O O . ASN A 1 85 ? -11.011 4.102 21.563 1.00 77.81 85 ASN A O 1
ATOM 676 N N . PHE A 1 86 ? -12.875 2.965 22.070 1.00 78.44 86 PHE A N 1
ATOM 677 C CA . PHE A 1 86 ? -12.605 1.917 21.090 1.00 78.44 86 PHE A CA 1
ATOM 678 C C . PHE A 1 86 ? -13.024 2.369 19.692 1.00 78.44 86 PHE A C 1
ATOM 680 O O . PHE A 1 86 ? -14.086 2.960 19.504 1.00 78.44 86 PHE A O 1
ATOM 687 N N . ALA A 1 87 ? -12.189 2.050 18.699 1.00 80.44 87 ALA A N 1
ATOM 688 C CA . ALA A 1 87 ? -12.515 2.282 17.299 1.00 80.44 87 ALA A CA 1
ATOM 689 C C . ALA A 1 87 ? -13.824 1.568 16.941 1.00 80.44 87 ALA A C 1
ATOM 691 O O . ALA A 1 87 ? -13.998 0.376 17.210 1.00 80.44 87 ALA A O 1
ATOM 692 N N . THR A 1 88 ? -14.743 2.298 16.319 1.00 86.19 88 THR A N 1
ATOM 693 C CA . THR A 1 88 ? -16.023 1.742 15.895 1.00 86.19 88 THR A CA 1
ATOM 694 C C . THR A 1 88 ? -15.843 0.845 14.671 1.00 86.19 88 THR A C 1
ATOM 696 O O . THR A 1 88 ? -14.858 0.934 13.932 1.00 86.19 88 THR A O 1
ATOM 699 N N . SER A 1 89 ? -16.834 -0.000 14.379 1.00 86.12 89 SER A N 1
ATOM 700 C CA . SER A 1 89 ? -16.835 -0.779 13.134 1.00 86.12 89 SER A CA 1
ATOM 701 C C . SER A 1 89 ? -16.768 0.110 11.885 1.00 86.12 89 SER A C 1
ATOM 703 O O . SER A 1 89 ? -16.207 -0.302 10.873 1.00 86.12 89 SER A O 1
ATOM 705 N N . GLN A 1 90 ? -17.296 1.336 11.953 1.00 87.12 90 GLN A N 1
ATOM 706 C CA . GLN A 1 90 ? -17.249 2.298 10.854 1.00 87.12 90 GLN A CA 1
ATOM 707 C C . GLN A 1 90 ? -15.843 2.883 10.650 1.00 87.12 90 GLN A C 1
ATOM 709 O O . GLN A 1 90 ? -15.419 3.068 9.504 1.00 87.12 90 GLN A O 1
ATOM 714 N N . ASP A 1 91 ? -15.092 3.104 11.733 1.00 88.88 91 ASP A N 1
ATOM 715 C CA . ASP A 1 91 ? -13.685 3.517 11.660 1.00 88.88 91 ASP A CA 1
ATOM 716 C C . ASP A 1 91 ? -12.846 2.434 10.976 1.00 88.88 91 ASP A C 1
ATOM 718 O O . ASP A 1 91 ? -12.107 2.716 10.031 1.00 88.88 91 ASP A O 1
ATOM 722 N N . ILE A 1 92 ? -13.040 1.172 11.375 1.00 92.75 92 ILE A N 1
ATOM 723 C CA . ILE A 1 92 ? -12.356 0.015 10.779 1.00 92.75 92 ILE A CA 1
ATOM 724 C C . ILE A 1 92 ? -12.703 -0.120 9.291 1.00 92.75 92 ILE A C 1
ATOM 726 O O . ILE A 1 92 ? -11.811 -0.287 8.462 1.00 92.75 92 ILE A O 1
ATOM 730 N N . GLN A 1 93 ? -13.979 0.010 8.915 1.00 93.62 93 GLN A N 1
ATOM 731 C CA . GLN A 1 93 ? -14.393 -0.031 7.507 1.00 93.62 93 GLN A CA 1
ATOM 732 C C . GLN A 1 93 ? -13.765 1.094 6.677 1.00 93.62 93 GLN A C 1
ATOM 734 O O . GLN A 1 93 ? -13.385 0.878 5.525 1.00 93.62 93 GLN A O 1
ATOM 739 N N . THR A 1 94 ? -13.641 2.292 7.250 1.00 95.06 94 THR A N 1
ATOM 740 C CA . THR A 1 94 ? -12.998 3.431 6.585 1.00 95.06 94 THR A CA 1
ATOM 741 C C . THR A 1 94 ? -11.510 3.168 6.367 1.00 95.06 94 THR A C 1
ATOM 743 O O . THR A 1 94 ? -10.994 3.424 5.278 1.00 95.06 94 THR A O 1
ATOM 746 N N . VAL A 1 95 ? -10.822 2.618 7.371 1.00 94.94 95 VAL A N 1
ATOM 747 C CA . VAL A 1 95 ? -9.417 2.208 7.248 1.00 94.94 95 VAL A CA 1
ATOM 748 C C . VAL A 1 95 ? -9.262 1.119 6.187 1.00 94.94 95 VAL A C 1
ATOM 750 O O . VAL A 1 95 ? -8.415 1.271 5.313 1.00 94.94 95 VAL A O 1
ATOM 753 N N . ASN A 1 96 ? -10.113 0.091 6.184 1.00 95.62 96 ASN A N 1
ATOM 754 C CA . ASN A 1 96 ? -10.049 -0.992 5.199 1.00 95.62 96 ASN A CA 1
ATOM 755 C C . ASN A 1 96 ? -10.191 -0.476 3.763 1.00 95.62 96 ASN A C 1
ATOM 757 O O . ASN A 1 96 ? -9.358 -0.797 2.925 1.00 95.62 96 ASN A O 1
ATOM 761 N N . LYS A 1 97 ? -11.156 0.412 3.492 1.00 96.25 97 LYS A N 1
ATOM 762 C CA . LYS A 1 97 ? -11.298 1.033 2.162 1.00 96.25 97 LYS A CA 1
ATOM 763 C C . LYS A 1 97 ? -10.048 1.804 1.733 1.00 96.25 97 LYS A C 1
ATOM 765 O O . LYS A 1 97 ? -9.662 1.770 0.569 1.00 96.25 97 LYS A O 1
ATOM 770 N N . ARG A 1 98 ? -9.406 2.517 2.666 1.00 96.31 98 ARG A N 1
ATOM 771 C CA . ARG A 1 98 ? -8.148 3.230 2.386 1.00 96.31 98 ARG A CA 1
ATOM 772 C C . ARG A 1 98 ? -7.001 2.263 2.100 1.00 96.31 98 ARG A C 1
ATOM 774 O O . ARG A 1 98 ? -6.174 2.567 1.244 1.00 96.31 98 ARG A O 1
ATOM 781 N N . VAL A 1 99 ? -6.951 1.129 2.798 1.00 97.75 99 VAL A N 1
ATOM 782 C CA . VAL A 1 99 ? -5.961 0.069 2.562 1.00 97.75 99 VAL A CA 1
ATOM 783 C C . VAL A 1 99 ? -6.170 -0.552 1.183 1.00 97.75 99 VAL A C 1
ATOM 785 O O . VAL A 1 99 ? -5.230 -0.551 0.400 1.00 97.75 99 VAL A O 1
ATOM 788 N N . GLU A 1 100 ? -7.395 -0.954 0.839 1.00 97.00 100 GLU A N 1
ATOM 789 C CA . GLU A 1 100 ? -7.737 -1.510 -0.482 1.00 97.00 100 GLU A CA 1
ATOM 790 C C . GLU A 1 100 ? -7.344 -0.560 -1.625 1.00 97.00 100 GLU A C 1
ATOM 792 O O . GLU A 1 100 ? -6.741 -0.977 -2.615 1.00 97.00 100 GLU A O 1
ATOM 797 N N . GLN A 1 101 ? -7.618 0.741 -1.473 1.00 97.62 101 GLN A N 1
ATOM 798 C CA . GLN A 1 101 ? -7.201 1.740 -2.459 1.00 97.62 101 GLN A CA 1
ATOM 799 C C . GLN A 1 101 ? -5.674 1.851 -2.553 1.00 97.62 101 GLN A C 1
ATOM 801 O O . GLN A 1 101 ? -5.124 1.923 -3.648 1.00 97.62 101 GLN A O 1
ATOM 806 N N . THR A 1 102 ? -4.981 1.843 -1.412 1.00 97.69 102 THR A N 1
ATOM 807 C CA . THR A 1 102 ? -3.512 1.914 -1.378 1.00 97.69 102 THR A CA 1
ATOM 808 C C . THR A 1 102 ? -2.887 0.690 -2.050 1.00 97.69 102 THR A C 1
ATOM 810 O O . THR A 1 102 ? -1.921 0.822 -2.798 1.00 97.69 102 THR A O 1
ATOM 813 N N . GLU A 1 103 ? -3.442 -0.500 -1.822 1.00 97.81 103 GLU A N 1
ATOM 814 C CA . GLU A 1 103 ? -3.000 -1.736 -2.471 1.00 97.81 103 GLU A CA 1
ATOM 815 C C . GLU A 1 103 ? -3.181 -1.669 -3.989 1.00 97.81 103 GLU A C 1
ATOM 817 O O . GLU A 1 103 ? -2.264 -2.023 -4.735 1.00 97.81 103 GLU A O 1
ATOM 822 N N . TYR A 1 104 ? -4.323 -1.157 -4.453 1.00 98.00 104 TYR A N 1
ATOM 823 C CA . TYR A 1 104 ? -4.562 -0.924 -5.875 1.00 98.00 104 TYR A CA 1
ATOM 824 C C . TYR A 1 104 ? -3.546 0.061 -6.477 1.00 98.00 104 TYR A C 1
ATOM 826 O O . TYR A 1 104 ? -2.953 -0.219 -7.522 1.00 98.00 104 TYR A O 1
ATOM 834 N N . ASP A 1 105 ? -3.289 1.187 -5.808 1.00 98.00 105 ASP A N 1
ATOM 835 C CA . ASP A 1 105 ? -2.338 2.200 -6.278 1.00 98.00 105 ASP A CA 1
ATOM 836 C C . ASP A 1 105 ? -0.906 1.637 -6.357 1.00 98.00 105 ASP A C 1
ATOM 838 O O . ASP A 1 105 ? -0.190 1.878 -7.334 1.00 98.00 105 ASP A O 1
ATOM 842 N N . ILE A 1 106 ? -0.500 0.818 -5.378 1.00 98.38 106 ILE A N 1
ATOM 843 C CA . ILE A 1 106 ? 0.794 0.118 -5.382 1.00 98.38 106 ILE A CA 1
ATOM 844 C C . ILE A 1 106 ? 0.914 -0.808 -6.600 1.00 98.38 106 ILE A C 1
ATOM 846 O O . ILE A 1 106 ? 1.953 -0.805 -7.264 1.00 98.38 106 ILE A O 1
ATOM 850 N N . GLN A 1 107 ? -0.136 -1.559 -6.941 1.00 98.06 107 GLN A N 1
ATOM 851 C CA . GLN A 1 107 ? -0.132 -2.434 -8.120 1.00 98.06 107 GLN A CA 1
ATOM 852 C C . GLN A 1 107 ? 0.015 -1.638 -9.425 1.00 98.06 107 GLN A C 1
ATOM 854 O O . GLN A 1 107 ? 0.769 -2.035 -10.318 1.00 98.06 107 GLN A O 1
ATOM 859 N N . GLN A 1 108 ? -0.652 -0.486 -9.543 1.00 98.06 108 GLN A N 1
ATOM 860 C CA . GLN A 1 108 ? -0.510 0.377 -10.721 1.00 98.06 108 GLN A CA 1
ATOM 861 C C . GLN A 1 108 ? 0.904 0.959 -10.844 1.00 98.06 108 GLN A C 1
ATOM 863 O O . GLN A 1 108 ? 1.460 1.001 -11.945 1.00 98.06 108 GLN A O 1
ATOM 868 N N . LEU A 1 109 ? 1.515 1.360 -9.726 1.00 98.38 109 LEU A N 1
ATOM 869 C CA . LEU A 1 109 ? 2.897 1.844 -9.705 1.00 98.38 109 LEU A CA 1
ATOM 870 C C . LEU A 1 109 ? 3.899 0.755 -10.109 1.00 98.38 109 LEU A C 1
ATOM 872 O O . LEU A 1 109 ? 4.831 1.044 -10.858 1.00 98.38 109 LEU A O 1
ATOM 876 N N . GLN A 1 110 ? 3.690 -0.493 -9.683 1.00 98.19 110 GLN A N 1
ATOM 877 C CA . GLN A 1 110 ? 4.513 -1.632 -10.107 1.00 98.19 110 GLN A CA 1
ATOM 878 C C . GLN A 1 110 ? 4.435 -1.848 -11.625 1.00 98.19 110 GLN A C 1
ATOM 880 O O . GLN A 1 110 ? 5.466 -1.914 -12.290 1.00 98.19 110 GLN A O 1
ATOM 885 N N . LEU A 1 111 ? 3.227 -1.843 -12.200 1.00 98.19 111 LEU A N 1
ATOM 886 C CA . LEU A 1 111 ? 3.040 -1.963 -13.651 1.00 98.19 111 LEU A CA 1
ATOM 887 C C . LEU A 1 111 ? 3.697 -0.812 -14.428 1.00 98.19 111 LEU A C 1
ATOM 889 O O . LEU A 1 111 ? 4.244 -1.020 -15.514 1.00 98.19 111 LEU A O 1
ATOM 893 N N . ALA A 1 112 ? 3.629 0.413 -13.903 1.00 98.31 112 ALA A N 1
ATOM 894 C CA . ALA A 1 112 ? 4.279 1.569 -14.511 1.00 98.31 112 ALA A CA 1
ATOM 895 C C . ALA A 1 112 ? 5.810 1.453 -14.459 1.00 98.31 112 ALA A C 1
ATOM 897 O O . ALA A 1 112 ? 6.479 1.752 -15.452 1.00 98.31 112 ALA A O 1
ATOM 898 N N . LEU A 1 113 ? 6.358 0.975 -13.338 1.00 98.25 113 LEU A N 1
ATOM 899 C CA . LEU A 1 113 ? 7.789 0.737 -13.172 1.00 98.25 113 LEU A CA 1
ATOM 900 C C . LEU A 1 113 ? 8.299 -0.340 -14.138 1.00 98.25 113 LEU A C 1
ATOM 902 O O . LEU A 1 113 ? 9.322 -0.132 -14.789 1.00 98.25 113 LEU A O 1
ATOM 906 N N . ASP A 1 114 ? 7.566 -1.442 -14.296 1.00 98.38 114 ASP A N 1
ATOM 907 C CA . ASP A 1 114 ? 7.924 -2.512 -15.233 1.00 98.38 114 ASP A CA 1
ATOM 908 C C . ASP A 1 114 ? 7.936 -2.019 -16.685 1.00 98.38 114 ASP A C 1
ATOM 910 O O . ASP A 1 114 ? 8.862 -2.314 -17.448 1.00 98.38 114 ASP A O 1
ATOM 914 N N . LYS A 1 115 ? 6.945 -1.202 -17.069 1.00 98.31 115 LYS A N 1
ATOM 915 C CA . LYS A 1 115 ? 6.917 -0.555 -18.390 1.00 98.31 115 LYS A CA 1
ATOM 916 C C . LYS A 1 115 ? 8.108 0.377 -18.585 1.00 98.31 115 LYS A C 1
ATOM 918 O 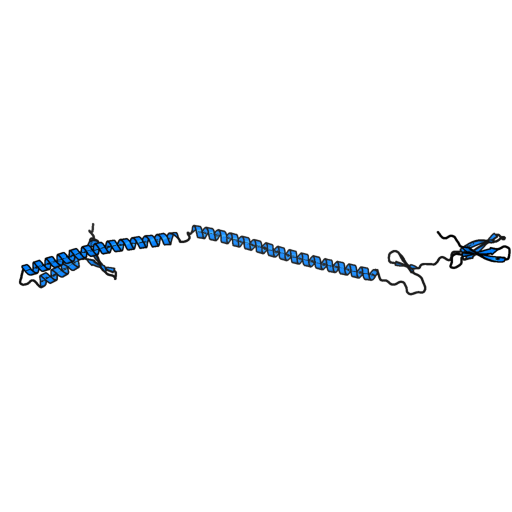O . LYS A 1 115 ? 8.737 0.333 -19.637 1.00 98.31 115 LYS A O 1
ATOM 923 N N . LEU A 1 116 ? 8.428 1.203 -17.588 1.00 98.31 116 LEU A N 1
ATOM 924 C CA . LEU A 1 116 ? 9.562 2.125 -17.657 1.00 98.31 116 LEU A CA 1
ATOM 925 C C . LEU A 1 116 ? 10.888 1.369 -17.799 1.00 98.31 116 LEU A C 1
ATOM 927 O O . LEU A 1 116 ? 11.713 1.739 -18.633 1.00 98.31 116 LEU A O 1
ATOM 931 N N . LYS A 1 117 ? 11.068 0.291 -17.029 1.00 98.56 117 LYS A N 1
ATOM 932 C CA . LYS A 1 117 ? 12.246 -0.576 -17.109 1.00 98.56 117 LYS A CA 1
ATOM 933 C C . LYS A 1 117 ? 12.409 -1.151 -18.512 1.00 98.56 117 LYS A C 1
ATOM 935 O O . LYS A 1 117 ? 13.490 -1.045 -19.083 1.00 98.56 117 LYS A O 1
ATOM 940 N N . LYS A 1 118 ? 11.330 -1.683 -19.092 1.00 98.12 118 LYS A N 1
ATOM 941 C CA . LYS A 1 118 ? 11.351 -2.214 -20.457 1.00 98.12 118 LYS A CA 1
ATOM 942 C C . LYS A 1 118 ? 11.718 -1.144 -21.487 1.00 98.12 118 LYS A C 1
ATOM 944 O O . LYS A 1 118 ? 12.600 -1.369 -22.305 1.00 98.12 118 LYS A O 1
ATOM 949 N N . THR A 1 119 ? 11.104 0.037 -21.411 1.00 98.25 119 THR A N 1
ATOM 950 C CA . THR A 1 119 ? 11.432 1.159 -22.307 1.00 98.25 119 THR A CA 1
ATOM 951 C C . THR A 1 119 ? 12.903 1.560 -22.200 1.00 98.25 119 THR A C 1
ATOM 953 O O . THR A 1 119 ? 13.531 1.875 -23.208 1.00 98.25 119 THR A O 1
ATOM 956 N N . PHE A 1 120 ? 13.471 1.543 -20.992 1.00 98.12 120 PHE A N 1
ATOM 957 C CA . PHE A 1 120 ? 14.885 1.846 -20.788 1.00 98.12 120 PHE A CA 1
ATOM 958 C C . PHE A 1 120 ? 15.802 0.776 -21.398 1.00 98.12 120 PHE A C 1
ATOM 960 O O . PHE A 1 120 ? 16.772 1.123 -22.069 1.00 98.12 120 PHE A O 1
ATOM 967 N N . GLU A 1 121 ? 15.485 -0.508 -21.211 1.00 98.31 121 GLU A N 1
ATOM 968 C CA . GLU A 1 121 ? 16.218 -1.624 -21.826 1.00 98.31 121 GLU A CA 1
ATOM 969 C C . GLU A 1 121 ? 16.175 -1.549 -23.363 1.00 98.31 121 GLU A C 1
ATOM 971 O O . GLU A 1 121 ? 17.213 -1.670 -24.020 1.00 98.31 121 GLU A O 1
ATOM 976 N N . ASP A 1 122 ? 14.999 -1.272 -23.934 1.00 98.25 122 ASP A N 1
ATOM 977 C CA . ASP A 1 122 ? 14.812 -1.113 -25.379 1.00 98.25 122 ASP A CA 1
ATOM 978 C C . ASP A 1 122 ? 15.616 0.086 -25.919 1.00 98.25 122 ASP A C 1
ATOM 980 O O . ASP A 1 122 ? 16.336 -0.044 -26.912 1.00 98.25 122 ASP A O 1
ATOM 984 N N . ALA A 1 123 ? 15.581 1.233 -25.231 1.00 98.00 123 ALA A N 1
ATOM 985 C CA . ALA A 1 123 ? 16.347 2.422 -25.612 1.00 98.00 123 ALA A CA 1
ATOM 986 C C . ALA A 1 123 ? 17.867 2.208 -25.501 1.00 98.00 123 ALA A C 1
ATOM 988 O O . ALA A 1 123 ? 18.635 2.671 -26.349 1.00 98.00 123 ALA A O 1
ATOM 989 N N . GLN A 1 124 ? 18.324 1.486 -24.473 1.00 97.94 124 GLN A N 1
ATOM 990 C CA . GLN A 1 124 ? 19.734 1.131 -24.320 1.00 97.94 124 GLN A CA 1
ATOM 991 C C . GLN A 1 124 ? 20.201 0.242 -25.476 1.00 97.94 124 GLN A C 1
ATOM 993 O O . GLN A 1 124 ? 21.288 0.459 -26.020 1.00 97.94 124 GLN A O 1
ATOM 998 N N . LYS A 1 125 ? 19.381 -0.739 -25.864 1.00 97.75 125 LYS A N 1
ATOM 999 C CA . LYS A 1 125 ? 19.660 -1.607 -27.007 1.00 97.75 125 LYS A CA 1
ATOM 1000 C C . LYS A 1 125 ? 19.726 -0.808 -28.307 1.00 97.75 125 LYS A C 1
ATOM 1002 O O . LYS A 1 125 ? 20.718 -0.919 -29.017 1.00 97.75 125 LYS A O 1
ATOM 1007 N N . GLU A 1 126 ? 18.739 0.045 -28.573 1.00 98.06 126 GLU A N 1
ATOM 1008 C CA . GLU A 1 126 ? 18.721 0.896 -29.769 1.00 98.06 126 GLU A CA 1
ATOM 1009 C C . GLU A 1 126 ? 19.973 1.785 -29.854 1.00 98.06 126 GLU A C 1
ATOM 1011 O O . GLU A 1 126 ? 20.593 1.899 -30.911 1.00 98.06 126 GLU A O 1
ATOM 1016 N N . SER A 1 127 ? 20.379 2.393 -28.735 1.00 97.38 127 SER A N 1
ATOM 1017 C CA . SER A 1 127 ? 21.595 3.211 -28.666 1.00 97.38 127 SER A CA 1
ATOM 1018 C C . SER A 1 127 ? 22.857 2.399 -28.976 1.00 97.38 127 SER A C 1
ATOM 1020 O O . SER A 1 127 ? 23.708 2.838 -29.753 1.00 97.38 127 SER A O 1
ATOM 1022 N N . LYS A 1 128 ? 22.962 1.185 -28.420 1.00 97.69 128 LYS A N 1
ATOM 1023 C CA . LYS A 1 128 ? 24.075 0.270 -28.695 1.00 97.69 128 LYS A CA 1
ATOM 1024 C C . LYS A 1 128 ? 24.131 -0.111 -30.174 1.00 97.69 128 LYS A C 1
ATOM 1026 O O . LYS A 1 128 ? 25.202 -0.034 -30.769 1.00 97.69 128 LYS A O 1
ATOM 1031 N N . ASP A 1 129 ? 22.991 -0.472 -30.755 1.00 97.88 129 ASP A N 1
ATOM 1032 C CA . ASP A 1 129 ? 22.891 -0.870 -32.159 1.00 97.88 129 ASP A CA 1
ATOM 1033 C C . ASP A 1 129 ? 23.309 0.291 -33.083 1.00 97.88 129 ASP A C 1
ATOM 1035 O O . ASP A 1 129 ? 24.112 0.095 -33.995 1.00 97.88 129 ASP A O 1
ATOM 1039 N N . LYS A 1 130 ? 22.872 1.526 -32.789 1.00 97.38 130 LYS A N 1
ATOM 1040 C CA . LYS A 1 130 ? 23.309 2.735 -33.515 1.00 97.38 130 LYS A CA 1
ATOM 1041 C C . LYS A 1 130 ? 24.807 3.001 -33.384 1.00 97.38 130 LYS A C 1
ATOM 1043 O O . LYS A 1 130 ? 25.437 3.412 -34.354 1.00 97.38 130 LYS A O 1
ATOM 1048 N N . PHE A 1 131 ? 25.386 2.796 -32.202 1.00 97.06 131 PHE A N 1
ATOM 1049 C CA . PHE A 1 131 ? 26.825 2.977 -32.008 1.00 97.06 131 PHE A CA 1
ATOM 1050 C C . PHE A 1 131 ? 27.633 1.962 -32.823 1.00 97.06 131 PHE A C 1
ATOM 1052 O O . PHE A 1 131 ? 28.628 2.331 -33.443 1.00 97.06 131 PHE A O 1
ATOM 1059 N N . THR A 1 132 ? 27.194 0.701 -32.859 1.00 96.81 132 THR A N 1
ATOM 1060 C CA . THR A 1 132 ? 27.813 -0.332 -33.697 1.00 96.81 132 THR A CA 1
ATOM 1061 C C . THR A 1 132 ? 27.725 0.025 -35.179 1.00 96.81 132 THR A C 1
ATOM 1063 O O . THR A 1 132 ? 28.748 -0.007 -35.857 1.00 96.81 132 THR A O 1
ATOM 1066 N N . ASP A 1 133 ? 26.557 0.452 -35.661 1.00 97.62 133 ASP A N 1
ATOM 1067 C CA . ASP A 1 133 ? 26.381 0.879 -37.054 1.00 97.62 133 ASP A CA 1
ATOM 1068 C C . ASP A 1 133 ? 27.299 2.060 -37.420 1.00 97.62 133 ASP A C 1
ATOM 1070 O O . ASP A 1 133 ? 28.013 2.017 -38.421 1.00 97.62 133 ASP A O 1
ATOM 1074 N N . LEU A 1 134 ? 27.379 3.087 -36.566 1.00 97.06 134 LEU A N 1
ATOM 1075 C CA . LEU A 1 134 ? 28.298 4.213 -36.768 1.00 97.06 134 LEU A CA 1
ATOM 1076 C C . LEU A 1 134 ? 29.767 3.775 -36.776 1.00 97.06 134 LEU A C 1
ATOM 1078 O O . LEU A 1 134 ? 30.549 4.253 -37.598 1.00 97.06 134 LEU A O 1
ATOM 1082 N N . GLN A 1 135 ? 30.153 2.866 -35.880 1.00 95.56 135 GLN A N 1
ATOM 1083 C CA . GLN A 1 135 ? 31.507 2.322 -35.848 1.00 95.56 135 GLN A CA 1
ATOM 1084 C C . GLN A 1 135 ? 31.836 1.579 -37.149 1.00 95.56 135 GLN A C 1
ATOM 1086 O O . GLN A 1 135 ? 32.930 1.754 -37.690 1.00 95.56 135 GLN A O 1
ATOM 1091 N N . ASP A 1 136 ? 30.897 0.797 -37.680 1.00 95.44 136 ASP A N 1
ATOM 1092 C CA . ASP A 1 136 ? 31.056 0.093 -38.953 1.00 95.44 136 ASP A CA 1
ATOM 1093 C C . ASP A 1 136 ? 31.158 1.069 -40.131 1.00 95.44 136 ASP A C 1
ATOM 1095 O O . ASP A 1 136 ? 32.032 0.912 -40.990 1.00 95.44 136 ASP A O 1
ATOM 1099 N N . GLN A 1 137 ? 30.347 2.130 -40.144 1.00 94.06 137 GLN A N 1
ATOM 1100 C CA . GLN A 1 137 ? 30.445 3.203 -41.138 1.00 94.06 137 GLN A CA 1
ATOM 1101 C C . GLN A 1 137 ? 31.820 3.893 -41.105 1.00 94.06 137 GLN A C 1
ATOM 1103 O O . GLN A 1 137 ? 32.445 4.065 -42.155 1.00 94.06 137 GLN A O 1
ATOM 1108 N N . ILE A 1 138 ? 32.332 4.235 -39.917 1.00 90.88 138 ILE A N 1
ATOM 1109 C CA . ILE A 1 138 ? 33.666 4.835 -39.741 1.00 90.88 138 ILE A CA 1
ATOM 1110 C C . ILE A 1 138 ? 34.759 3.883 -40.235 1.00 90.88 138 ILE A C 1
ATOM 1112 O O . ILE A 1 138 ? 35.655 4.297 -40.974 1.00 90.88 138 ILE A O 1
ATOM 1116 N N . ASN A 1 139 ? 34.678 2.604 -39.863 1.00 89.19 139 ASN A N 1
ATOM 1117 C CA . ASN A 1 139 ? 35.642 1.588 -40.282 1.00 89.19 139 ASN A CA 1
ATOM 1118 C C . ASN A 1 139 ? 35.671 1.437 -41.811 1.00 89.19 139 ASN A C 1
ATOM 1120 O O . ASN A 1 139 ? 36.746 1.329 -42.405 1.00 89.19 139 ASN A O 1
ATOM 1124 N N . ASN A 1 140 ? 34.504 1.462 -42.459 1.00 87.19 140 ASN A N 1
ATOM 1125 C CA . ASN A 1 140 ? 34.396 1.399 -43.915 1.00 87.19 140 ASN A CA 1
ATOM 1126 C C . ASN A 1 140 ? 34.972 2.652 -44.590 1.00 87.19 140 ASN A C 1
ATOM 1128 O O . ASN A 1 140 ? 35.735 2.525 -45.548 1.00 87.19 140 ASN A O 1
ATOM 1132 N N . LEU A 1 141 ? 34.689 3.845 -44.059 1.00 84.94 141 LEU A N 1
ATOM 1133 C CA . LEU A 1 141 ? 35.237 5.099 -44.582 1.00 84.94 141 LEU A CA 1
ATOM 1134 C C . LEU A 1 141 ? 36.764 5.168 -44.449 1.00 84.94 141 LEU A C 1
ATOM 1136 O O . LEU A 1 141 ? 37.451 5.593 -45.380 1.00 84.94 141 LEU A O 1
ATOM 1140 N N . ALA A 1 142 ? 37.314 4.736 -43.312 1.00 80.56 142 ALA A N 1
ATOM 1141 C CA . ALA A 1 142 ? 38.758 4.654 -43.122 1.00 80.56 142 ALA A CA 1
ATOM 1142 C C . ALA A 1 142 ? 39.395 3.718 -44.162 1.00 80.56 142 ALA A C 1
ATOM 1144 O O . ALA A 1 142 ? 40.375 4.087 -44.805 1.00 80.56 142 ALA A O 1
ATOM 1145 N N . ARG A 1 143 ? 38.799 2.546 -44.417 1.00 76.50 143 ARG A N 1
ATOM 1146 C CA . ARG A 1 143 ? 39.297 1.618 -45.448 1.00 76.50 143 ARG A CA 1
ATOM 1147 C C . ARG A 1 143 ? 39.304 2.225 -46.853 1.00 76.50 143 ARG A C 1
ATOM 1149 O O . ARG A 1 143 ? 40.243 1.970 -47.598 1.00 76.50 143 ARG A O 1
ATOM 1156 N N . SER A 1 144 ? 38.301 3.022 -47.222 1.00 68.56 144 SER A N 1
ATOM 1157 C CA . SER A 1 144 ? 38.235 3.629 -48.560 1.00 68.56 144 SER A CA 1
ATOM 1158 C C . SER A 1 144 ? 39.105 4.881 -48.726 1.00 68.56 144 SER A C 1
ATOM 1160 O O . SER A 1 144 ? 39.460 5.225 -49.850 1.00 68.56 144 SER A O 1
ATOM 1162 N N . SER A 1 145 ? 39.449 5.583 -47.641 1.00 63.50 145 SER A N 1
ATOM 1163 C CA . SER A 1 145 ? 40.080 6.914 -47.716 1.00 63.50 145 SER A CA 1
ATOM 1164 C C . SER A 1 145 ? 41.614 6.899 -47.688 1.00 63.50 145 SER A C 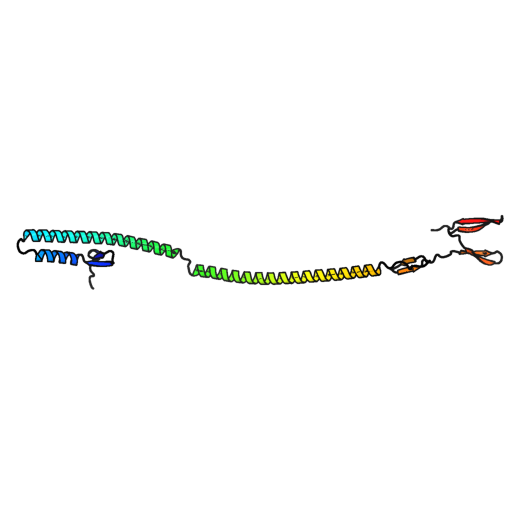1
ATOM 1166 O O . SER A 1 145 ? 42.233 7.884 -48.083 1.00 63.50 145 SER A O 1
ATOM 1168 N N . PHE A 1 146 ? 42.241 5.793 -47.269 1.00 62.97 146 PHE A N 1
ATOM 1169 C CA . PHE A 1 146 ? 43.702 5.684 -47.106 1.00 62.97 146 PHE A CA 1
ATOM 1170 C C . PHE A 1 146 ? 44.381 4.769 -48.137 1.00 62.97 146 PHE A C 1
ATOM 1172 O O . PHE A 1 146 ? 45.360 4.099 -47.829 1.00 62.97 146 PHE A O 1
ATOM 1179 N N . VAL A 1 147 ? 43.888 4.722 -49.375 1.00 71.12 147 VAL A N 1
ATOM 1180 C CA . VAL A 1 147 ? 44.628 4.043 -50.454 1.00 71.12 147 VAL A CA 1
ATOM 1181 C C . VAL A 1 147 ? 45.818 4.920 -50.840 1.00 71.12 147 VAL A C 1
ATOM 1183 O O . VAL A 1 147 ? 45.603 6.008 -51.363 1.00 71.12 147 VAL A O 1
ATOM 1186 N N . GLU A 1 148 ? 47.055 4.505 -50.577 1.00 74.88 148 GLU A N 1
ATOM 1187 C CA . GLU A 1 148 ? 48.251 5.249 -51.007 1.00 74.88 148 GLU A CA 1
ATOM 1188 C C . GLU A 1 148 ? 48.307 5.403 -52.536 1.00 74.88 148 GLU A C 1
ATOM 1190 O O . GLU A 1 148 ? 47.639 4.667 -53.269 1.00 74.88 148 GLU A O 1
ATOM 1195 N N . ALA A 1 149 ? 49.038 6.411 -53.024 1.00 79.44 149 ALA A N 1
ATOM 1196 C CA . ALA A 1 149 ? 49.252 6.573 -54.461 1.00 79.44 149 ALA A CA 1
ATOM 1197 C C . ALA A 1 149 ? 49.937 5.318 -55.027 1.00 79.44 149 ALA A C 1
ATOM 1199 O O . ALA A 1 149 ? 50.718 4.690 -54.306 1.00 79.44 149 ALA A O 1
ATOM 1200 N N . PRO A 1 150 ? 49.665 4.934 -56.289 1.00 83.12 150 PRO A N 1
ATOM 1201 C CA . PRO A 1 150 ? 50.399 3.850 -56.928 1.00 83.12 150 PRO A CA 1
ATOM 1202 C C . PRO A 1 150 ? 51.912 4.063 -56.793 1.00 83.12 150 PRO A C 1
ATOM 1204 O O . PRO A 1 150 ? 52.411 5.162 -57.028 1.00 83.12 150 PRO A O 1
ATOM 1207 N N . PHE A 1 151 ? 52.630 3.018 -56.375 1.00 80.62 151 PHE A N 1
ATOM 1208 C CA . PHE A 1 151 ? 54.078 3.067 -56.182 1.00 80.62 151 PHE A CA 1
ATOM 1209 C C . PHE A 1 151 ? 54.788 2.810 -57.518 1.00 80.62 151 PHE A C 1
ATOM 1211 O O . PHE A 1 151 ? 55.179 1.683 -57.824 1.00 80.62 151 PHE A O 1
ATOM 1218 N N . ASP A 1 152 ? 54.893 3.851 -58.338 1.00 85.44 152 ASP A N 1
ATOM 1219 C CA . ASP A 1 152 ? 55.638 3.865 -59.597 1.00 85.44 152 ASP A CA 1
ATOM 1220 C C . ASP A 1 152 ? 56.321 5.235 -59.812 1.00 85.44 152 ASP A C 1
ATOM 1222 O O . ASP A 1 152 ? 56.278 6.107 -58.944 1.00 85.44 152 ASP A O 1
ATOM 1226 N N . ASP A 1 153 ? 56.978 5.427 -60.959 1.00 82.69 153 ASP A N 1
ATOM 1227 C CA . ASP A 1 153 ? 57.699 6.667 -61.290 1.00 82.69 153 ASP A CA 1
ATOM 1228 C C . ASP A 1 153 ? 56.783 7.808 -61.799 1.00 82.69 153 ASP A C 1
ATOM 1230 O O . ASP A 1 153 ? 57.264 8.796 -62.364 1.00 82.69 153 ASP A O 1
ATOM 1234 N N . LYS A 1 154 ? 55.455 7.688 -61.661 1.00 83.19 154 LYS A N 1
ATOM 1235 C CA . LYS A 1 154 ? 54.480 8.676 -62.143 1.00 83.19 154 LYS A CA 1
ATOM 1236 C C . LYS A 1 154 ? 53.985 9.570 -61.012 1.00 83.19 154 LYS A C 1
ATOM 1238 O O . LYS A 1 154 ? 54.023 9.246 -59.830 1.00 83.19 154 LYS A O 1
ATOM 1243 N N . THR A 1 155 ? 53.483 10.744 -61.387 1.00 82.25 155 THR A N 1
ATOM 1244 C CA . THR A 1 155 ? 52.874 11.690 -60.444 1.00 82.25 155 THR A CA 1
ATOM 1245 C C . THR A 1 155 ? 51.356 11.549 -60.485 1.00 82.25 155 THR A C 1
ATOM 1247 O O . THR A 1 155 ? 50.768 11.594 -61.563 1.00 82.25 155 THR A O 1
ATOM 1250 N N . TYR A 1 156 ? 5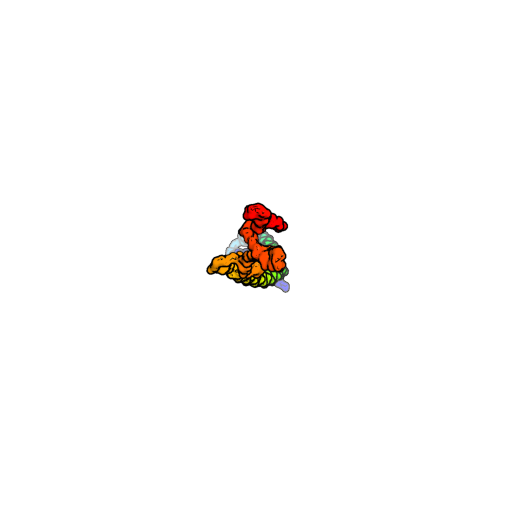0.709 11.424 -59.326 1.00 84.31 156 TYR A N 1
ATOM 1251 C CA . TYR A 1 156 ? 49.255 11.278 -59.217 1.00 84.31 156 TYR A CA 1
ATOM 1252 C C . TYR A 1 156 ? 48.621 12.419 -58.419 1.00 84.31 156 TYR A C 1
ATOM 1254 O O . TYR A 1 156 ? 49.190 12.914 -57.448 1.00 84.31 156 TYR A O 1
ATOM 1262 N N . GLY A 1 157 ? 47.403 12.801 -58.799 1.00 80.81 157 GLY A N 1
ATOM 1263 C CA . GLY A 1 157 ? 46.515 13.673 -58.030 1.00 80.81 157 GLY A CA 1
ATOM 1264 C C . GLY A 1 157 ? 45.231 12.946 -57.631 1.00 80.81 157 GLY A C 1
ATOM 1265 O O . GLY A 1 157 ? 44.879 11.921 -58.215 1.00 80.81 157 GLY A O 1
ATOM 1266 N N . ARG A 1 158 ? 44.504 13.472 -56.638 1.00 82.56 158 ARG A N 1
ATOM 1267 C CA . ARG A 1 158 ? 43.188 12.944 -56.244 1.00 82.56 158 ARG A CA 1
ATOM 1268 C C . ARG A 1 158 ? 42.070 13.632 -57.014 1.00 82.56 158 ARG A C 1
ATOM 1270 O O . ARG A 1 158 ? 41.946 14.853 -56.964 1.00 82.56 158 ARG A O 1
ATOM 1277 N N . LYS A 1 159 ? 41.199 12.844 -57.643 1.00 79.12 159 LYS A N 1
ATOM 1278 C CA . LYS A 1 159 ? 39.939 13.314 -58.231 1.00 79.12 159 LYS A CA 1
ATOM 1279 C C . LYS A 1 159 ? 38.832 12.330 -57.871 1.00 79.12 159 LYS A C 1
ATOM 1281 O O . LYS A 1 159 ? 38.952 11.153 -58.172 1.00 79.12 159 LYS A O 1
ATOM 1286 N N . ASN A 1 160 ? 37.768 12.803 -57.219 1.00 77.50 160 ASN A N 1
ATOM 1287 C CA . ASN A 1 160 ? 36.632 11.970 -56.790 1.00 77.50 160 ASN A CA 1
ATOM 1288 C C . ASN A 1 160 ? 37.048 10.700 -56.023 1.00 77.50 160 ASN A C 1
ATOM 1290 O O . ASN A 1 160 ? 36.495 9.633 -56.254 1.00 77.50 160 ASN A O 1
ATOM 1294 N N . LEU A 1 161 ? 38.025 10.824 -55.116 1.00 73.06 161 LEU A N 1
ATOM 1295 C CA . LEU A 1 161 ? 38.594 9.721 -54.325 1.00 73.06 161 LEU A CA 1
ATOM 1296 C C . LEU A 1 161 ? 39.438 8.704 -55.118 1.00 73.06 161 LEU A C 1
ATOM 1298 O O . LEU A 1 161 ? 40.043 7.828 -54.506 1.00 73.06 161 LEU A O 1
ATOM 1302 N N . GLU A 1 162 ? 39.602 8.865 -56.428 1.00 80.75 162 GLU A N 1
ATOM 1303 C CA . GLU A 1 162 ? 40.487 8.037 -57.253 1.00 80.75 162 GLU A CA 1
ATOM 1304 C C . GLU A 1 162 ? 41.836 8.732 -57.489 1.00 80.75 162 GLU A C 1
ATOM 1306 O O . GLU A 1 162 ? 41.927 9.966 -57.545 1.00 80.75 162 GLU A O 1
ATOM 1311 N N . TRP A 1 163 ? 42.902 7.937 -57.599 1.00 84.88 163 TRP A N 1
ATOM 1312 C CA . TRP A 1 163 ? 44.204 8.422 -58.053 1.00 84.88 163 TRP A CA 1
ATOM 1313 C C . TRP A 1 163 ? 44.189 8.558 -59.570 1.00 84.88 163 TRP A C 1
ATOM 1315 O O . TRP A 1 163 ? 43.928 7.592 -60.282 1.00 84.88 163 TRP A O 1
ATOM 1325 N N . VAL A 1 164 ? 44.490 9.755 -60.061 1.00 85.50 164 VAL A N 1
ATOM 1326 C CA . VAL A 1 164 ? 44.568 10.057 -61.490 1.00 85.50 164 VAL A CA 1
ATOM 1327 C C . VAL A 1 164 ? 45.983 10.510 -61.814 1.00 85.50 164 VAL A C 1
ATOM 1329 O O . VAL A 1 164 ? 46.508 11.412 -61.161 1.00 85.50 164 VAL A O 1
ATOM 1332 N N . GLU A 1 165 ? 46.601 9.873 -62.808 1.00 87.12 165 GLU A N 1
ATOM 1333 C CA . GLU A 1 165 ? 47.932 10.236 -63.299 1.00 87.12 165 GLU A CA 1
ATOM 1334 C C . GLU A 1 165 ? 47.914 11.669 -63.850 1.00 87.12 165 GLU A C 1
ATOM 1336 O O . GLU A 1 165 ? 47.099 12.020 -64.707 1.00 87.12 165 GLU A O 1
ATOM 1341 N N . ILE A 1 166 ? 48.824 12.505 -63.356 1.00 83.06 166 ILE A N 1
ATOM 1342 C CA . ILE A 1 166 ? 49.045 13.858 -63.852 1.00 83.06 166 ILE A CA 1
ATOM 1343 C C . ILE A 1 166 ? 50.065 13.763 -64.982 1.00 83.06 166 ILE A C 1
ATOM 1345 O O . ILE A 1 166 ? 51.273 13.696 -64.758 1.00 83.06 166 ILE A O 1
ATOM 1349 N N . VAL A 1 167 ? 49.573 13.776 -66.219 1.00 78.31 167 VAL A N 1
ATOM 1350 C CA . VAL A 1 167 ? 50.433 13.831 -67.402 1.00 78.31 167 VAL A CA 1
ATOM 1351 C C . VAL A 1 167 ? 50.860 15.280 -67.626 1.00 78.31 167 VAL A C 1
ATOM 1353 O O . VAL A 1 167 ? 50.048 16.126 -68.004 1.00 78.31 167 VAL A O 1
ATOM 1356 N N . ALA A 1 168 ? 52.141 15.579 -67.402 1.00 64.31 168 ALA A N 1
ATOM 1357 C CA . ALA A 1 168 ? 52.719 16.864 -67.776 1.00 64.31 168 ALA A CA 1
ATOM 1358 C C . ALA A 1 168 ? 52.636 17.033 -69.302 1.00 64.31 168 ALA A C 1
ATOM 1360 O O . ALA A 1 168 ? 53.284 16.311 -70.064 1.00 64.31 168 ALA A O 1
ATOM 1361 N N . VAL A 1 169 ? 51.814 17.976 -69.765 1.00 61.25 169 VAL A N 1
ATOM 1362 C CA . VAL A 1 169 ? 51.693 18.281 -71.193 1.00 61.25 169 VAL A CA 1
ATOM 1363 C C . VAL A 1 169 ? 52.980 18.973 -71.632 1.00 61.25 169 VAL A C 1
ATOM 1365 O O . VAL A 1 169 ? 53.261 20.096 -71.217 1.00 61.25 169 VAL A O 1
ATOM 1368 N N . LYS A 1 170 ? 53.769 18.314 -72.488 1.00 61.78 170 LYS A N 1
ATOM 1369 C CA . LYS A 1 170 ? 54.861 18.981 -73.206 1.00 61.78 170 LYS A CA 1
ATOM 1370 C C . LYS A 1 170 ? 54.242 19.979 -74.178 1.00 61.78 170 LYS A C 1
ATOM 1372 O O . LYS A 1 170 ? 53.793 19.605 -75.258 1.00 61.78 170 LYS A O 1
ATOM 1377 N N . LEU A 1 171 ? 54.179 21.240 -73.767 1.00 65.56 171 LEU A N 1
ATOM 1378 C CA . LEU A 1 171 ? 53.730 22.329 -74.620 1.00 65.56 171 LEU A CA 1
ATOM 1379 C C . LEU A 1 171 ? 54.808 22.607 -75.678 1.00 65.56 171 LEU A C 1
ATOM 1381 O O . LEU A 1 171 ? 55.978 22.825 -75.361 1.00 65.56 171 LEU A O 1
ATOM 1385 N N . SER A 1 172 ? 54.404 22.584 -76.943 1.00 69.06 172 SER A N 1
ATOM 1386 C CA . SER A 1 172 ? 55.227 22.985 -78.083 1.00 69.06 172 SER A CA 1
ATOM 1387 C C . SER A 1 172 ? 54.431 23.939 -78.959 1.00 69.06 172 SER A C 1
ATOM 1389 O O . SER A 1 172 ? 53.239 23.710 -79.169 1.00 69.06 172 SER A O 1
ATOM 1391 N N . PHE A 1 173 ? 55.084 24.965 -79.499 1.00 69.12 173 PHE A N 1
ATOM 1392 C CA . PHE A 1 173 ? 54.456 25.893 -80.439 1.00 69.12 173 PHE A CA 1
ATOM 1393 C C . PHE A 1 173 ? 54.849 25.553 -81.883 1.00 69.12 173 PHE A C 1
ATOM 1395 O O . PHE A 1 173 ? 56.036 25.331 -82.143 1.00 69.12 173 PHE A O 1
ATOM 1402 N N . PRO A 1 174 ? 53.891 25.517 -82.829 1.00 74.69 174 PRO A N 1
ATOM 1403 C CA . PRO A 1 174 ? 54.198 25.345 -84.242 1.00 74.69 174 PRO A CA 1
ATOM 1404 C C . PRO A 1 174 ? 54.783 26.639 -84.819 1.00 74.69 174 PRO A C 1
ATOM 1406 O O . PRO A 1 174 ? 54.155 27.696 -84.759 1.00 74.69 174 PRO A O 1
ATOM 1409 N N . PHE A 1 175 ? 55.970 26.545 -85.412 1.00 75.00 175 PHE A N 1
ATOM 1410 C CA . PHE A 1 175 ? 56.570 27.584 -86.243 1.00 75.00 175 PHE A CA 1
ATOM 1411 C C . PHE A 1 175 ? 56.537 27.160 -87.705 1.00 75.00 175 PHE A C 1
ATOM 1413 O O . PHE A 1 175 ? 56.831 26.012 -88.027 1.00 75.00 175 PHE A O 1
ATOM 1420 N N . PHE A 1 176 ? 56.199 28.089 -88.594 1.00 76.25 176 PHE A N 1
ATOM 1421 C CA . PHE A 1 176 ? 56.280 27.859 -90.031 1.00 76.25 176 PHE A CA 1
ATOM 1422 C C . PHE A 1 176 ? 57.601 28.408 -90.549 1.00 76.25 176 PHE A C 1
ATOM 1424 O O . PHE A 1 176 ? 57.904 29.591 -90.385 1.00 76.25 176 PHE A O 1
ATOM 1431 N N . MET A 1 177 ? 58.383 27.529 -91.158 1.00 75.19 177 MET A N 1
ATOM 1432 C CA . MET A 1 177 ? 59.627 27.875 -91.823 1.00 75.19 177 MET A CA 1
ATOM 1433 C C . MET A 1 177 ? 59.326 28.581 -93.151 1.00 75.19 177 MET A C 1
ATOM 1435 O O . MET A 1 177 ? 58.211 28.530 -93.675 1.00 75.19 177 MET A O 1
ATOM 1439 N N . SER A 1 178 ? 60.323 29.260 -93.719 1.00 73.62 178 SER A N 1
ATOM 1440 C CA . SER A 1 178 ? 60.174 30.013 -94.974 1.00 73.62 178 SER A CA 1
ATOM 1441 C C . SER A 1 178 ? 59.831 29.140 -96.187 1.00 73.62 178 SER A C 1
ATOM 1443 O O . SER A 1 178 ? 59.330 29.654 -97.185 1.00 73.62 178 SER A O 1
ATOM 1445 N N . ASP A 1 179 ? 60.064 27.831 -96.098 1.00 79.06 179 ASP A N 1
ATOM 1446 C CA . ASP A 1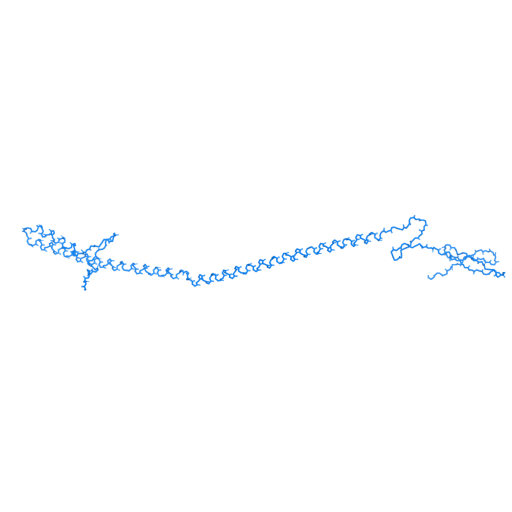 179 ? 59.671 26.825 -97.089 1.00 79.06 179 ASP A CA 1
ATOM 1447 C C . ASP A 1 179 ? 58.225 26.313 -96.901 1.00 79.06 179 ASP A C 1
ATOM 1449 O O . ASP A 1 179 ? 57.777 25.428 -97.629 1.00 79.06 179 ASP A O 1
ATOM 1453 N N . GLY A 1 180 ? 57.484 26.876 -95.938 1.00 73.19 180 GLY A N 1
ATOM 1454 C CA . GLY A 1 180 ? 56.106 26.509 -95.614 1.00 73.19 180 GLY A CA 1
ATOM 1455 C C . GLY A 1 180 ? 55.977 25.270 -94.727 1.00 73.19 180 GLY A C 1
ATOM 1456 O O . GLY A 1 180 ? 54.855 24.884 -94.393 1.00 73.19 180 GLY A O 1
ATOM 1457 N N . THR A 1 181 ? 57.086 24.645 -94.321 1.00 80.00 181 THR A N 1
ATOM 1458 C CA . THR A 1 181 ? 57.051 23.486 -93.426 1.00 80.00 181 THR A CA 1
ATOM 1459 C C . THR A 1 181 ? 56.785 23.910 -91.982 1.00 80.00 181 THR A C 1
ATOM 1461 O O . THR A 1 181 ? 57.276 24.935 -91.509 1.00 80.00 181 THR A O 1
ATOM 1464 N N . ALA A 1 182 ? 55.974 23.126 -91.269 1.00 80.19 182 ALA A N 1
ATOM 1465 C CA . ALA A 1 182 ? 55.709 23.343 -89.852 1.00 80.19 182 ALA A CA 1
ATOM 1466 C C . ALA A 1 182 ? 56.734 22.583 -89.000 1.00 80.19 182 ALA A C 1
ATOM 1468 O O . ALA A 1 182 ? 56.869 21.364 -89.122 1.00 80.19 182 ALA A O 1
ATOM 1469 N N . GLN A 1 183 ? 57.409 23.290 -88.098 1.00 80.44 183 GLN A N 1
ATOM 1470 C CA . GLN A 1 183 ? 58.304 22.728 -87.098 1.00 80.44 183 GLN A CA 1
ATOM 1471 C C . GLN A 1 183 ? 57.798 23.080 -85.696 1.00 80.44 183 GLN A C 1
ATOM 1473 O O . GLN A 1 183 ? 57.637 24.247 -85.349 1.00 80.44 183 GLN A O 1
ATOM 1478 N N . ASN A 1 184 ? 57.556 22.062 -84.870 1.00 80.81 184 ASN A N 1
ATOM 1479 C CA . ASN A 1 184 ? 57.159 22.264 -83.479 1.00 80.81 184 ASN A CA 1
ATOM 1480 C C . ASN A 1 184 ? 58.398 22.512 -82.617 1.00 80.81 184 ASN A C 1
ATOM 1482 O O . ASN A 1 184 ? 59.268 21.645 -82.519 1.00 80.81 184 ASN A O 1
ATOM 1486 N N . ILE A 1 185 ? 58.455 23.673 -81.969 1.00 75.81 185 ILE A N 1
ATOM 1487 C CA . ILE A 1 185 ? 59.528 24.023 -81.038 1.00 75.81 185 ILE A CA 1
ATOM 1488 C C . ILE A 1 185 ? 59.040 23.717 -79.615 1.00 75.81 185 ILE A C 1
ATOM 1490 O O . ILE A 1 185 ? 58.020 24.275 -79.192 1.00 75.81 185 ILE A O 1
ATOM 1494 N N . PRO A 1 186 ? 59.706 22.812 -78.872 1.00 75.06 186 PRO A N 1
ATOM 1495 C CA . PRO A 1 186 ? 59.339 22.528 -77.490 1.00 75.06 186 PRO A CA 1
ATOM 1496 C C . PRO A 1 186 ? 59.675 23.719 -76.585 1.00 75.06 186 PRO A C 1
ATOM 1498 O O . PRO A 1 186 ? 60.711 24.364 -76.762 1.00 75.06 186 PRO A O 1
ATOM 1501 N N . LEU A 1 187 ? 58.823 23.989 -75.594 1.00 73.19 187 LEU A N 1
ATOM 1502 C CA . LEU A 1 187 ? 59.166 24.918 -74.517 1.00 73.19 187 LEU A CA 1
ATOM 1503 C C . LEU A 1 187 ? 60.207 24.297 -73.573 1.00 73.19 187 LEU A C 1
ATOM 1505 O O . LEU A 1 187 ? 60.279 23.074 -73.418 1.00 73.19 187 LEU A O 1
ATOM 1509 N N . THR A 1 188 ? 60.995 25.146 -72.913 1.00 71.81 188 THR A N 1
ATOM 1510 C CA . THR A 1 188 ? 61.845 24.726 -71.790 1.00 71.81 188 THR A CA 1
ATOM 1511 C C . THR A 1 188 ? 60.993 24.335 -70.573 1.00 71.81 188 THR A C 1
ATOM 1513 O O . THR A 1 188 ? 59.796 24.626 -70.520 1.00 71.81 188 THR A O 1
ATOM 1516 N N . SER A 1 189 ? 61.604 23.696 -69.567 1.00 70.25 189 SER A N 1
ATOM 1517 C CA . SER A 1 189 ? 60.936 23.343 -68.299 1.00 70.25 189 SER A CA 1
ATOM 1518 C C . SER A 1 189 ? 60.322 24.543 -67.572 1.00 70.25 189 SER A C 1
ATOM 1520 O O . SER A 1 189 ? 59.356 24.375 -66.837 1.00 70.25 189 SER A O 1
ATOM 1522 N N . ASP A 1 190 ? 60.842 25.744 -67.832 1.00 73.19 190 ASP A N 1
ATOM 1523 C CA . ASP A 1 190 ? 60.405 27.006 -67.224 1.00 73.19 190 ASP A CA 1
ATOM 1524 C C . ASP A 1 190 ? 59.395 27.757 -68.118 1.00 73.19 190 ASP A C 1
ATOM 1526 O O . ASP A 1 190 ? 59.171 28.961 -67.968 1.00 73.19 190 ASP A O 1
ATOM 1530 N N . PHE A 1 191 ? 58.794 27.050 -69.084 1.00 74.06 191 PHE A N 1
ATOM 1531 C CA . PHE A 1 191 ? 57.836 27.575 -70.061 1.00 74.06 191 PHE A CA 1
ATOM 1532 C C . PHE A 1 191 ? 58.390 28.715 -70.933 1.00 74.06 191 PHE A C 1
ATOM 1534 O O . PHE A 1 191 ? 57.664 29.645 -71.292 1.00 74.06 191 PHE A O 1
ATOM 1541 N N . GLN A 1 192 ? 59.672 28.648 -71.305 1.00 80.12 192 GLN A N 1
ATOM 1542 C CA . GLN A 1 192 ? 60.288 29.617 -72.214 1.00 80.12 192 GLN A CA 1
ATOM 1543 C C . GLN A 1 192 ? 60.376 29.083 -73.642 1.00 80.12 192 GLN A C 1
ATOM 1545 O O . GLN A 1 192 ? 60.652 27.901 -73.860 1.00 80.12 192 GLN A O 1
ATOM 1550 N N . LEU A 1 193 ? 60.174 29.968 -74.617 1.00 79.69 193 LEU A N 1
ATOM 1551 C CA . LEU A 1 193 ? 60.319 29.672 -76.038 1.00 79.69 193 LEU A CA 1
ATOM 1552 C C . LEU A 1 193 ? 61.718 30.098 -76.519 1.00 79.69 193 LEU A C 1
ATOM 1554 O O . LEU A 1 193 ? 62.013 31.297 -76.487 1.00 79.69 193 LEU A O 1
ATOM 1558 N N . PRO A 1 194 ? 62.572 29.166 -76.980 1.00 77.25 194 PRO A N 1
ATOM 1559 C CA . PRO A 1 194 ? 63.843 29.523 -77.596 1.00 77.25 194 PRO A CA 1
ATOM 1560 C C . PRO A 1 194 ? 63.611 30.135 -78.983 1.00 77.25 194 PRO A C 1
ATOM 1562 O O . PRO A 1 194 ? 62.892 29.576 -79.810 1.00 77.25 194 PRO A O 1
ATOM 1565 N N . PHE A 1 195 ? 64.240 31.277 -79.245 1.00 78.00 195 PHE A N 1
ATOM 1566 C CA . PHE A 1 195 ? 64.233 31.953 -80.538 1.00 78.00 195 PHE A CA 1
ATOM 1567 C C . PHE A 1 195 ? 65.642 32.427 -80.890 1.00 78.00 195 PHE A C 1
ATOM 1569 O O . PHE A 1 195 ? 66.457 32.712 -80.013 1.00 78.00 195 PHE A O 1
ATOM 1576 N N . PHE A 1 196 ? 65.941 32.508 -82.181 1.00 77.69 196 PHE A N 1
ATOM 1577 C CA . PHE A 1 196 ? 67.237 32.974 -82.662 1.00 77.69 196 PHE A CA 1
ATOM 1578 C C . PHE A 1 196 ? 67.092 34.388 -83.210 1.00 77.69 196 PHE A C 1
ATOM 1580 O O . PHE A 1 196 ? 66.195 34.668 -84.009 1.00 77.69 196 PHE A O 1
ATOM 1587 N N . LEU A 1 197 ? 67.969 35.282 -82.767 1.00 76.00 197 LEU A N 1
ATOM 1588 C CA . LEU A 1 197 ? 68.111 36.607 -83.348 1.00 76.00 197 LEU A CA 1
ATOM 1589 C C . LEU A 1 197 ? 68.745 36.511 -84.740 1.00 76.00 197 LEU A C 1
ATOM 1591 O O . LEU A 1 197 ? 69.369 35.514 -85.104 1.00 76.00 197 LEU A O 1
ATOM 1595 N N . SER A 1 198 ? 68.615 37.578 -85.528 1.00 74.00 198 SER A N 1
ATOM 1596 C CA . SER A 1 198 ? 69.194 37.655 -86.876 1.00 74.00 198 SER A CA 1
ATOM 1597 C C . SER A 1 198 ? 70.725 37.552 -86.903 1.00 74.00 198 SER A C 1
ATOM 1599 O O . SER A 1 198 ? 71.298 37.327 -87.964 1.00 74.00 198 SER A O 1
ATOM 1601 N N . ASP A 1 199 ? 71.387 37.726 -85.757 1.00 82.12 199 ASP A N 1
ATOM 1602 C CA . ASP A 1 199 ? 72.832 37.550 -85.575 1.00 82.12 199 ASP A CA 1
ATOM 1603 C C . ASP A 1 199 ? 73.234 36.104 -85.209 1.00 82.12 199 ASP A C 1
ATOM 1605 O O . ASP A 1 199 ? 74.416 35.818 -85.019 1.00 82.12 199 ASP A O 1
ATOM 1609 N N . GLY A 1 200 ? 72.263 35.188 -85.125 1.00 72.19 200 GLY A N 1
ATOM 1610 C CA . GLY A 1 200 ? 72.465 33.781 -84.783 1.00 72.19 200 GLY A CA 1
ATOM 1611 C C . GLY A 1 200 ? 72.541 33.492 -83.283 1.00 72.19 200 GLY A C 1
ATOM 1612 O O . GLY A 1 200 ? 72.680 32.328 -82.904 1.00 72.19 200 GLY A O 1
ATOM 1613 N N . THR A 1 201 ? 72.430 34.500 -82.413 1.00 80.75 201 THR A N 1
ATOM 1614 C CA . THR A 1 201 ? 72.388 34.278 -80.964 1.00 80.75 201 THR A CA 1
ATOM 1615 C C . THR A 1 201 ? 71.015 33.773 -80.525 1.00 80.75 201 THR A C 1
ATOM 1617 O O . THR A 1 201 ? 69.974 34.256 -80.974 1.00 80.75 201 THR A O 1
ATOM 1620 N N . GLN A 1 202 ? 71.004 32.769 -79.647 1.00 79.00 202 GLN A N 1
ATOM 1621 C CA . GLN A 1 202 ? 69.767 32.260 -79.065 1.00 79.00 202 GLN A CA 1
ATOM 1622 C C . GLN A 1 202 ? 69.362 33.127 -77.873 1.00 79.00 202 GLN A C 1
ATOM 1624 O O . GLN A 1 202 ? 70.157 33.361 -76.962 1.00 79.00 202 GLN A O 1
ATOM 1629 N N . GLN A 1 203 ? 68.106 33.550 -77.855 1.00 80.88 203 GLN A N 1
ATOM 1630 C CA . GLN A 1 203 ? 67.451 34.137 -76.696 1.00 80.88 203 GLN A CA 1
ATOM 1631 C C . GLN A 1 203 ? 66.189 33.337 -76.361 1.00 80.88 203 GLN A C 1
ATOM 1633 O O . GLN A 1 203 ? 65.704 32.541 -77.162 1.00 80.88 203 GLN A O 1
ATOM 1638 N N . ASN A 1 204 ? 65.655 33.534 -75.159 1.00 84.12 204 ASN A N 1
ATOM 1639 C CA . ASN A 1 204 ? 64.442 32.864 -74.706 1.00 84.12 204 ASN A CA 1
ATOM 1640 C C . ASN A 1 204 ? 63.370 33.910 -74.385 1.00 84.12 204 ASN A C 1
ATOM 1642 O O . ASN A 1 204 ? 63.645 34.876 -73.672 1.00 84.12 204 ASN A O 1
ATOM 1646 N N . ILE A 1 205 ? 62.150 33.719 -74.890 1.00 78.88 205 ILE A N 1
ATOM 1647 C CA . ILE A 1 205 ? 60.986 34.538 -74.520 1.00 78.88 205 ILE A CA 1
ATOM 1648 C C . ILE A 1 205 ? 60.225 33.802 -73.425 1.00 78.88 205 ILE A C 1
ATOM 1650 O O . ILE A 1 205 ? 59.835 32.648 -73.608 1.00 78.88 205 ILE A O 1
ATOM 1654 N N . GLN A 1 206 ? 59.989 34.466 -72.294 1.00 82.38 206 GLN A N 1
ATOM 1655 C CA . GLN A 1 206 ? 59.084 33.948 -71.273 1.00 82.38 206 GLN A CA 1
ATOM 1656 C C . GLN A 1 206 ? 57.649 34.007 -71.799 1.00 82.38 206 GLN A C 1
ATOM 1658 O O . GLN A 1 206 ? 57.160 35.080 -72.157 1.00 82.38 206 GLN A O 1
ATOM 1663 N N . MET A 1 207 ? 56.959 32.869 -71.821 1.00 73.75 207 MET A N 1
ATOM 1664 C CA . MET A 1 207 ? 55.531 32.863 -72.120 1.00 73.75 207 MET A CA 1
ATOM 1665 C C . MET A 1 207 ? 54.772 33.502 -70.953 1.00 73.75 207 MET A C 1
ATOM 1667 O O . MET A 1 207 ? 55.026 33.172 -69.793 1.00 73.75 207 MET A O 1
ATOM 1671 N N . VAL A 1 208 ? 53.837 34.409 -71.248 1.00 66.75 208 VAL A N 1
ATOM 1672 C CA . VAL A 1 208 ? 52.932 34.952 -70.226 1.00 66.75 208 VAL A CA 1
ATOM 1673 C C . VAL A 1 208 ? 51.963 33.848 -69.824 1.00 66.75 208 VAL A C 1
ATOM 1675 O O . VAL A 1 208 ? 51.124 33.427 -70.620 1.00 66.75 208 VAL A O 1
ATOM 1678 N N . THR A 1 209 ? 52.095 33.369 -68.594 1.00 60.16 209 THR A N 1
ATOM 1679 C CA . THR A 1 209 ? 51.138 32.457 -67.969 1.00 60.16 209 THR A CA 1
ATOM 1680 C C . THR A 1 209 ? 50.098 33.287 -67.219 1.00 60.16 209 THR A C 1
ATOM 1682 O O . THR A 1 209 ? 50.476 34.164 -66.441 1.00 60.16 209 THR A O 1
ATOM 1685 N N . LEU A 1 210 ? 48.811 33.040 -67.478 1.00 43.69 210 LEU A N 1
ATOM 1686 C CA . LEU A 1 210 ? 47.700 33.569 -66.674 1.00 43.69 210 LEU A CA 1
ATOM 1687 C C . LEU A 1 210 ? 47.591 32.828 -65.339 1.00 43.69 210 LEU A C 1
ATOM 1689 O O . LEU A 1 210 ? 47.840 31.601 -65.341 1.00 43.69 210 LEU A O 1
#

Radius of gyration: 69.49 Å; chains: 1; bounding box: 119×59×184 Å

Sequence (210 aa):
MTQGIPSRDILVDKNGQMTTIWLIFFQHLYSVYSDSSQNNADTLAQIKEIANQAIEMARQAKNDNEAQQKEIDALYDQITNASNNFATSQDIQTVNKRVEQTEYDIQQLQLALDKLKKTFEDAQKESKDKFTDLQDQINNLARSSFVEAPFDDKTYGRKNLEWVEIVAVKLSFPFFMSDGTAQNIPLTSDFQLPFFLSDGTQQNIQMVTL

pLDDT: mean 81.72, std 12.24, range [33.19, 98.56]